Protein AF-A0A7X3UKN7-F1 (afdb_monomer_lite)

Radius of gyration: 20.55 Å; chains: 1; bounding box: 48×31×57 Å

Foldseek 3Di:
DPLQDAPEEAEAFDKDKDKDFAQDQAKFKKFWPDWWKAWQDKPPHGDDPVRDDTHRIDIAGHGIIIIIITHRNDDAALADWTKMATPPVVRRVVPRMHTYGYAYDDPPLVLLAQFWEKEKEDAFPPDPQSLVQLQVLLVPCVVLRYAYEYEYLDDPPRCVSVVPGPHHYYHCVSCRVCSVVPRRNVHGWIKIFIAHNGNDTPDMDTDNHHDRPSVVVSVVSVPDPPD

pLDDT: mean 90.13, std 8.14, range [54.19, 98.31]

Secondary structure (DSSP, 8-state):
--TT---EEEETT-EEEEEEE--SSS-EEEEESS--EEEEEETTEEPPGGG-S-BSEEEE-TT-EEEEEEE--S--EEEEEEEEEESSHHHHHTT-EEEEEEEPPPTTGGGGSSS-EEEEE-S-TT-HHHHHHHHHHHHHHHTTT-EEEEEES--TTTTHHHHTSSSEEEE-TT-HHHHHTT-GGG-S-EEEEEE-TT--EEEEEEESS----HHHHHHHHHTSTT-

Structure (mmCIF, N/CA/C/O backbone):
data_AF-A0A7X3UKN7-F1
#
_entry.id   AF-A0A7X3UKN7-F1
#
loop_
_atom_site.group_PDB
_atom_site.id
_atom_site.type_symbol
_atom_site.label_atom_id
_atom_site.label_alt_id
_atom_site.label_comp_id
_atom_site.label_asym_id
_atom_site.label_entity_id
_atom_site.label_seq_id
_atom_site.pdbx_PDB_ins_code
_atom_site.Cartn_x
_atom_site.Cartn_y
_atom_site.Cartn_z
_atom_site.occupancy
_atom_site.B_iso_or_equiv
_atom_site.auth_seq_id
_atom_site.auth_comp_id
_atom_site.auth_asym_id
_atom_site.auth_atom_id
_atom_site.pdbx_PDB_model_num
ATOM 1 N N . MET A 1 1 ? 8.680 16.575 -4.162 1.00 67.19 1 MET A N 1
ATOM 2 C CA . MET A 1 1 ? 8.276 15.188 -3.874 1.00 67.19 1 MET A CA 1
ATOM 3 C C . MET A 1 1 ? 7.385 15.179 -2.647 1.00 67.19 1 MET A C 1
ATOM 5 O O . MET A 1 1 ? 7.706 15.874 -1.688 1.00 67.19 1 MET A O 1
ATOM 9 N N . ASP A 1 2 ? 6.267 14.459 -2.696 1.00 75.31 2 ASP A N 1
ATOM 10 C CA . ASP A 1 2 ? 5.450 14.234 -1.507 1.00 75.31 2 ASP A CA 1
ATOM 11 C C . ASP A 1 2 ? 5.989 13.013 -0.758 1.00 75.31 2 ASP A C 1
ATOM 13 O O . ASP A 1 2 ? 5.716 11.874 -1.134 1.00 75.31 2 ASP A O 1
ATOM 17 N N . MET A 1 3 ? 6.779 13.258 0.289 1.00 74.75 3 MET A N 1
ATOM 18 C CA . MET A 1 3 ? 7.326 12.186 1.127 1.00 74.75 3 MET A CA 1
ATOM 19 C C . MET A 1 3 ? 6.222 11.404 1.847 1.00 74.75 3 MET A C 1
ATOM 21 O O . MET A 1 3 ? 6.474 10.293 2.298 1.00 74.75 3 MET A O 1
ATOM 25 N N . ALA A 1 4 ? 5.005 11.957 1.918 1.00 76.50 4 ALA A N 1
ATOM 26 C CA . ALA A 1 4 ? 3.830 11.345 2.518 1.00 76.50 4 ALA A CA 1
ATOM 27 C C . ALA A 1 4 ? 3.061 10.411 1.569 1.00 76.50 4 ALA A C 1
ATOM 29 O O . ALA A 1 4 ? 2.034 9.857 1.961 1.00 76.50 4 ALA A O 1
ATOM 30 N N . ARG A 1 5 ? 3.560 10.132 0.360 1.00 84.12 5 ARG A N 1
ATOM 31 C CA . ARG A 1 5 ? 2.893 9.241 -0.602 1.00 84.12 5 ARG A CA 1
ATOM 32 C C . ARG A 1 5 ? 3.535 7.850 -0.653 1.00 84.12 5 ARG A C 1
ATOM 34 O O . ARG A 1 5 ? 4.716 7.756 -0.960 1.00 84.12 5 ARG A O 1
ATOM 41 N N . ILE A 1 6 ? 2.754 6.788 -0.444 1.00 90.56 6 ILE A N 1
ATOM 42 C CA . ILE A 1 6 ? 3.118 5.411 -0.826 1.00 90.56 6 ILE A CA 1
ATOM 43 C C . ILE A 1 6 ? 2.357 5.053 -2.093 1.00 90.56 6 ILE A C 1
ATOM 45 O O . ILE A 1 6 ? 1.129 5.157 -2.125 1.00 90.56 6 ILE A O 1
ATOM 49 N N . ASP A 1 7 ? 3.095 4.667 -3.126 1.00 92.25 7 ASP A N 1
ATOM 50 C CA . ASP A 1 7 ? 2.547 4.242 -4.407 1.00 92.25 7 ASP A CA 1
ATOM 51 C C . ASP A 1 7 ? 2.154 2.758 -4.361 1.00 92.25 7 ASP A C 1
ATOM 53 O O . ASP A 1 7 ? 1.049 2.431 -4.779 1.00 92.25 7 ASP A O 1
ATOM 57 N N . GLU A 1 8 ? 2.982 1.895 -3.756 1.00 93.69 8 GLU A N 1
ATOM 58 C CA . GLU A 1 8 ? 2.733 0.444 -3.669 1.00 93.69 8 GLU A CA 1
ATOM 59 C C . GLU A 1 8 ? 3.016 -0.136 -2.267 1.00 93.69 8 GLU A C 1
ATOM 61 O O . GLU A 1 8 ? 3.836 0.382 -1.505 1.00 93.69 8 GLU A O 1
ATOM 66 N N . VAL A 1 9 ? 2.357 -1.243 -1.916 1.00 94.31 9 VAL A N 1
ATOM 67 C CA . VAL A 1 9 ? 2.655 -2.030 -0.706 1.00 94.31 9 VAL A CA 1
ATOM 68 C C . VAL A 1 9 ? 2.858 -3.479 -1.121 1.00 94.31 9 VAL A C 1
ATOM 70 O O . VAL A 1 9 ? 1.938 -4.111 -1.631 1.00 94.31 9 VAL A O 1
ATOM 73 N N . VAL A 1 10 ? 4.057 -3.991 -0.875 1.00 95.94 10 VAL A N 1
ATOM 74 C CA . VAL A 1 10 ? 4.511 -5.317 -1.295 1.00 95.94 10 VAL A CA 1
ATOM 75 C C . VAL A 1 10 ? 4.683 -6.205 -0.073 1.00 95.94 10 VAL A C 1
ATOM 77 O O . VAL A 1 10 ? 5.216 -5.756 0.945 1.00 95.94 10 VAL A O 1
ATOM 80 N N . ARG A 1 11 ? 4.274 -7.474 -0.142 1.00 95.56 11 ARG A N 1
ATOM 81 C CA . ARG A 1 11 ? 4.439 -8.391 0.993 1.00 95.56 11 ARG A CA 1
ATOM 82 C C . ARG A 1 11 ? 5.801 -9.069 0.946 1.00 95.56 11 ARG A C 1
ATOM 84 O O . ARG A 1 11 ? 6.293 -9.480 -0.103 1.00 95.56 11 ARG A O 1
ATOM 91 N N . LEU A 1 12 ? 6.410 -9.217 2.115 1.00 96.81 12 LEU A N 1
ATOM 92 C CA . LEU A 1 12 ? 7.631 -9.987 2.271 1.00 96.81 12 LEU A CA 1
ATOM 93 C C . LEU A 1 12 ? 7.373 -11.448 1.875 1.00 96.81 12 LEU A C 1
ATOM 95 O O . LEU A 1 12 ? 6.462 -12.092 2.390 1.00 96.81 12 LEU A O 1
ATOM 99 N N . GLY A 1 13 ? 8.217 -11.971 0.993 1.00 96.44 13 GLY A N 1
ATOM 100 C CA . GLY A 1 13 ? 8.114 -13.309 0.418 1.00 96.44 13 GLY A CA 1
ATOM 101 C C . GLY A 1 13 ? 7.449 -13.347 -0.958 1.00 96.44 13 GLY A C 1
ATOM 102 O O . GLY A 1 13 ? 7.575 -14.367 -1.640 1.00 96.44 13 GLY A O 1
ATOM 103 N N . ASP A 1 14 ? 6.808 -12.259 -1.398 1.00 96.44 14 ASP A N 1
ATOM 104 C CA . ASP A 1 14 ? 6.157 -12.221 -2.705 1.00 96.44 14 ASP A CA 1
ATOM 105 C C . ASP A 1 14 ? 7.176 -12.172 -3.853 1.00 96.44 14 ASP A C 1
ATOM 107 O O . ASP A 1 14 ? 8.274 -11.608 -3.761 1.00 96.44 14 ASP A O 1
ATOM 111 N N . ILE A 1 15 ? 6.775 -12.781 -4.970 1.00 98.00 15 ILE A N 1
ATOM 112 C CA . ILE A 1 15 ? 7.410 -12.608 -6.273 1.00 98.00 15 ILE A CA 1
ATOM 113 C C . ILE A 1 15 ? 6.455 -11.777 -7.113 1.00 98.00 15 ILE A C 1
ATOM 115 O O . ILE A 1 15 ? 5.353 -12.228 -7.429 1.00 98.00 15 ILE A O 1
ATOM 119 N N . GLU A 1 16 ? 6.896 -10.592 -7.513 1.00 97.38 16 GLU A N 1
ATOM 120 C CA . GLU A 1 16 ? 6.066 -9.659 -8.260 1.00 97.38 16 GLU A CA 1
ATOM 121 C C . GLU A 1 16 ? 6.566 -9.482 -9.689 1.00 97.38 16 GLU A C 1
ATOM 123 O O . GLU A 1 16 ? 7.764 -9.559 -9.983 1.00 97.38 16 GLU A O 1
ATOM 128 N N . ILE A 1 17 ? 5.610 -9.235 -10.584 1.00 98.19 17 ILE A N 1
ATOM 129 C CA . ILE A 1 17 ? 5.870 -8.796 -11.949 1.00 98.19 17 ILE A CA 1
ATOM 130 C C . ILE A 1 17 ? 5.381 -7.361 -12.061 1.00 98.19 17 ILE A C 1
ATOM 132 O O . ILE A 1 17 ? 4.184 -7.110 -11.949 1.00 98.19 17 ILE A O 1
ATOM 136 N N . TRP A 1 18 ? 6.301 -6.431 -12.297 1.00 98.12 18 TRP A N 1
ATOM 137 C CA . TRP A 1 18 ? 5.973 -5.023 -12.505 1.00 98.12 18 TRP A CA 1
ATO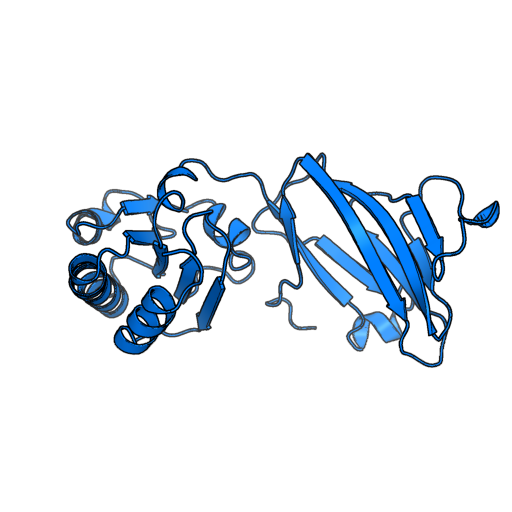M 138 C C . TRP A 1 18 ? 6.025 -4.689 -13.989 1.00 98.12 18 TRP A C 1
ATOM 140 O O . TRP A 1 18 ? 6.934 -5.112 -14.709 1.00 98.12 18 TRP A O 1
ATOM 150 N N . GLU A 1 19 ? 5.056 -3.899 -14.442 1.00 97.94 19 GLU A N 1
ATOM 151 C CA . GLU A 1 19 ? 5.007 -3.379 -15.803 1.00 97.94 19 GLU A CA 1
ATOM 152 C C . GLU A 1 19 ? 5.453 -1.914 -15.824 1.00 97.94 19 GLU A C 1
ATOM 154 O O . GLU A 1 19 ? 4.737 -1.012 -15.388 1.00 97.94 19 GLU A O 1
ATOM 159 N N . VAL A 1 20 ? 6.644 -1.657 -16.361 1.00 97.44 20 VAL A N 1
ATOM 160 C CA . VAL A 1 20 ? 7.205 -0.308 -16.461 1.00 97.44 20 VAL A CA 1
ATOM 161 C C . VAL A 1 20 ? 6.905 0.252 -17.847 1.00 97.44 20 VAL A C 1
ATOM 163 O O . VAL A 1 20 ? 7.516 -0.147 -18.838 1.00 97.44 20 VAL A O 1
ATOM 166 N N . HIS A 1 21 ? 5.948 1.176 -17.921 1.00 97.38 21 HIS A N 1
ATOM 167 C CA . HIS A 1 21 ? 5.495 1.776 -19.175 1.00 97.38 21 HIS A CA 1
ATOM 168 C C . HIS A 1 21 ? 6.020 3.205 -19.327 1.00 97.38 21 HIS A C 1
ATOM 170 O O . HIS A 1 21 ? 5.623 4.109 -18.588 1.00 97.38 21 HIS A O 1
ATOM 176 N N . ASN A 1 22 ? 6.845 3.447 -20.342 1.00 97.12 22 ASN A N 1
ATOM 177 C CA . ASN A 1 22 ? 7.220 4.801 -20.724 1.00 97.12 22 ASN A CA 1
ATOM 178 C C . ASN A 1 22 ? 6.210 5.389 -21.719 1.00 97.12 22 ASN A C 1
ATOM 180 O O . ASN A 1 22 ? 6.262 5.129 -22.917 1.00 97.12 22 ASN A O 1
ATOM 184 N N . ARG A 1 23 ? 5.312 6.242 -21.223 1.00 94.62 23 ARG A N 1
ATOM 185 C CA . ARG A 1 23 ? 4.340 6.981 -22.052 1.00 94.62 23 ARG A CA 1
ATOM 186 C C . ARG A 1 23 ? 4.868 8.332 -22.563 1.00 94.62 23 ARG A C 1
ATOM 188 O O . ARG A 1 23 ? 4.120 9.081 -23.187 1.00 94.62 23 ARG A O 1
ATOM 195 N N . GLY A 1 24 ? 6.118 8.671 -22.251 1.00 91.69 24 GLY A N 1
ATOM 196 C CA . GLY A 1 24 ? 6.776 9.917 -22.638 1.00 91.69 24 GLY A CA 1
ATOM 197 C C . GLY A 1 24 ? 7.482 9.834 -23.993 1.00 91.69 24 GLY A C 1
ATOM 198 O O . GLY A 1 24 ? 7.508 8.798 -24.652 1.00 91.69 24 GLY A O 1
ATOM 199 N N . GLY A 1 25 ? 8.072 10.958 -24.410 1.00 94.12 25 GLY A N 1
ATOM 200 C CA . GLY A 1 25 ? 8.781 11.089 -25.692 1.00 94.12 25 GLY A CA 1
ATOM 201 C C . GLY A 1 25 ? 10.293 10.842 -25.636 1.00 94.12 25 GLY A C 1
ATOM 202 O O . GLY A 1 25 ? 10.950 10.912 -26.671 1.00 94.12 25 GLY A O 1
ATOM 203 N N . GLN A 1 26 ? 10.857 10.573 -24.456 1.00 94.81 26 GLN A N 1
ATOM 204 C CA . GLN A 1 26 ? 12.298 10.390 -24.244 1.00 94.81 26 GLN A CA 1
ATOM 205 C C . GLN A 1 26 ? 12.593 9.072 -23.506 1.00 94.81 26 GLN A C 1
ATOM 207 O O . GLN A 1 26 ? 11.722 8.584 -22.787 1.00 94.81 26 GLN A O 1
ATOM 212 N N . PRO A 1 27 ? 13.776 8.454 -23.681 1.00 96.44 27 PRO A N 1
ATOM 213 C CA . PRO A 1 27 ? 14.152 7.257 -22.931 1.00 96.44 27 PRO A CA 1
ATOM 214 C C . PRO A 1 27 ? 14.326 7.546 -21.436 1.00 96.44 27 PRO A C 1
ATOM 216 O O . PRO A 1 27 ? 14.916 8.562 -21.068 1.00 96.44 27 PRO A O 1
ATOM 219 N N . HIS A 1 28 ? 13.890 6.618 -20.584 1.00 97.38 28 HIS A N 1
ATOM 220 C CA . HIS A 1 28 ? 14.001 6.744 -19.130 1.00 97.38 28 HIS A CA 1
ATOM 221 C C . HIS A 1 28 ? 14.676 5.509 -18.515 1.00 97.38 28 HIS A C 1
ATOM 223 O O . HIS A 1 28 ? 14.176 4.398 -18.694 1.00 97.38 28 HIS A O 1
ATOM 229 N N . PRO A 1 29 ? 15.812 5.654 -17.810 1.00 97.31 29 PRO A N 1
ATOM 230 C CA . PRO A 1 29 ? 16.385 4.575 -17.012 1.00 97.31 29 PRO A CA 1
ATOM 231 C C . PRO A 1 29 ? 15.594 4.417 -15.710 1.00 97.31 29 PRO A C 1
ATOM 233 O O . PRO A 1 29 ? 15.692 5.265 -14.833 1.00 97.31 29 PRO A O 1
ATOM 236 N N . PHE A 1 30 ? 14.811 3.352 -15.585 1.00 97.88 30 PHE A N 1
ATOM 237 C CA . PHE A 1 30 ? 14.075 3.007 -14.369 1.00 97.88 30 PHE A CA 1
ATOM 238 C C . PHE A 1 30 ? 14.985 2.235 -13.414 1.00 97.88 30 PHE A C 1
ATOM 240 O O . PHE A 1 30 ? 15.492 1.181 -13.800 1.00 97.88 30 PHE A O 1
ATOM 247 N N . HIS A 1 31 ? 15.185 2.756 -12.206 1.00 97.75 31 HIS A N 1
ATOM 248 C CA . HIS A 1 31 ? 15.942 2.140 -11.118 1.00 97.75 31 HIS A CA 1
ATOM 249 C C . HIS A 1 31 ? 15.012 1.748 -9.966 1.00 97.75 31 HIS A C 1
ATOM 251 O O . HIS A 1 31 ? 14.057 2.474 -9.682 1.00 97.75 31 HIS A O 1
ATOM 257 N N . LEU A 1 32 ? 15.297 0.626 -9.301 1.00 96.88 32 LEU A N 1
ATOM 258 C CA . LEU A 1 32 ? 14.499 0.089 -8.199 1.00 96.88 32 LEU A CA 1
ATOM 259 C C . LEU A 1 32 ? 15.391 -0.332 -7.022 1.00 96.88 32 LEU A C 1
ATOM 261 O O . LEU A 1 32 ? 16.350 -1.083 -7.195 1.00 96.88 32 LEU A O 1
ATOM 265 N N . HIS A 1 33 ? 15.023 0.096 -5.816 1.00 95.88 33 HIS A N 1
ATOM 266 C CA . HIS A 1 33 ? 15.559 -0.408 -4.550 1.00 95.88 33 HIS A CA 1
ATOM 267 C C . HIS A 1 33 ? 14.558 -1.365 -3.884 1.00 95.88 33 HIS A C 1
ATOM 269 O O . HIS A 1 33 ? 13.372 -1.199 -4.113 1.00 95.88 33 HIS A O 1
ATOM 275 N N . PRO A 1 34 ? 14.964 -2.307 -3.009 1.00 93.94 34 PRO A N 1
ATOM 276 C CA . PRO A 1 34 ? 16.336 -2.706 -2.698 1.00 93.94 34 PRO A CA 1
ATOM 277 C C . PRO A 1 34 ? 16.773 -3.970 -3.461 1.00 93.94 34 PRO A C 1
ATOM 279 O O . PRO A 1 34 ? 17.873 -4.481 -3.238 1.00 93.94 34 PRO A O 1
ATOM 282 N N . VAL A 1 35 ? 15.893 -4.530 -4.294 1.00 95.94 35 VAL A N 1
ATOM 283 C CA . VAL A 1 35 ? 16.082 -5.833 -4.937 1.00 95.94 35 VAL A CA 1
ATOM 284 C C . VAL A 1 35 ? 16.571 -5.689 -6.371 1.00 95.94 35 VAL A C 1
ATOM 286 O O . VAL A 1 35 ? 16.395 -4.661 -7.017 1.00 95.94 35 VAL A O 1
ATOM 289 N N . GLN A 1 36 ? 17.184 -6.755 -6.877 1.00 97.44 36 GLN A N 1
ATOM 290 C CA . GLN A 1 36 ? 17.454 -6.890 -8.301 1.00 97.44 36 GLN A CA 1
ATOM 291 C C . GLN A 1 36 ? 16.300 -7.638 -8.969 1.00 97.44 36 GLN A C 1
ATOM 293 O O . GLN A 1 36 ? 15.633 -8.467 -8.351 1.00 97.44 36 GLN A O 1
ATOM 298 N N . PHE A 1 37 ? 16.113 -7.382 -10.254 1.00 97.94 37 PHE A N 1
ATOM 299 C CA . PHE A 1 37 ? 15.086 -7.977 -11.088 1.00 97.94 37 PHE A CA 1
ATOM 300 C C . PHE A 1 37 ? 15.680 -8.591 -12.357 1.00 97.94 37 PHE A C 1
ATOM 302 O O . PHE A 1 37 ? 16.825 -8.328 -12.745 1.00 97.94 37 PHE A O 1
ATOM 309 N N . GLN A 1 38 ? 14.871 -9.403 -13.027 1.00 97.88 38 GLN A N 1
ATOM 310 C CA . GLN A 1 38 ? 15.131 -9.889 -14.378 1.00 97.88 38 GLN A CA 1
ATOM 311 C C . GLN A 1 38 ? 14.066 -9.344 -15.328 1.00 97.88 38 GLN A C 1
ATOM 313 O O . GLN A 1 38 ? 12.918 -9.146 -14.936 1.00 97.88 38 GLN A O 1
ATOM 318 N N . ILE A 1 39 ? 14.431 -9.105 -16.585 1.00 98.25 39 ILE A N 1
ATOM 319 C CA . ILE A 1 39 ? 13.479 -8.658 -17.606 1.00 98.25 39 ILE A CA 1
ATOM 320 C C . ILE A 1 39 ? 12.823 -9.898 -18.219 1.00 98.25 39 ILE A C 1
ATOM 322 O O . ILE A 1 39 ? 13.523 -10.778 -18.730 1.00 98.25 39 ILE A O 1
ATOM 326 N N . LEU A 1 40 ? 11.493 -9.966 -18.178 1.00 96.62 40 LEU A N 1
ATOM 327 C CA . LEU A 1 40 ? 10.715 -11.046 -18.788 1.00 96.62 40 LEU A CA 1
ATOM 328 C C . LEU A 1 40 ? 10.546 -10.831 -20.295 1.00 96.62 40 LEU A C 1
ATOM 330 O O . LEU A 1 40 ? 10.821 -11.729 -21.092 1.00 96.62 40 LEU A O 1
ATOM 334 N N . ASP A 1 41 ? 10.110 -9.632 -20.672 1.00 97.50 41 ASP A N 1
ATOM 335 C CA . ASP A 1 41 ? 9.878 -9.227 -22.055 1.00 97.50 41 ASP A CA 1
ATOM 336 C C . ASP A 1 41 ? 9.791 -7.702 -22.185 1.00 97.50 41 ASP A C 1
ATOM 338 O O . ASP A 1 41 ? 9.658 -6.960 -21.203 1.00 97.50 41 ASP A O 1
ATOM 342 N N . ARG A 1 42 ? 9.859 -7.249 -23.437 1.00 96.69 42 ARG A N 1
ATOM 343 C CA . ARG A 1 42 ? 9.633 -5.864 -23.851 1.00 96.69 42 ARG A CA 1
ATOM 344 C C . ARG A 1 42 ? 8.542 -5.854 -24.907 1.00 96.69 42 ARG A C 1
ATOM 346 O O . ARG A 1 42 ? 8.700 -6.487 -25.949 1.00 96.69 42 ARG A O 1
ATOM 353 N N . ASN A 1 43 ? 7.443 -5.150 -24.665 1.00 96.50 43 ASN A N 1
ATOM 354 C CA . ASN A 1 43 ? 6.300 -5.087 -25.582 1.00 96.50 43 ASN A CA 1
ATOM 355 C C . ASN A 1 43 ? 5.782 -6.485 -25.990 1.00 96.50 43 ASN A C 1
ATOM 357 O O . ASN A 1 43 ? 5.441 -6.719 -27.153 1.00 96.50 43 ASN A O 1
ATOM 361 N N . GLY A 1 44 ? 5.794 -7.448 -25.061 1.00 96.19 44 GLY A N 1
ATOM 362 C CA . GLY A 1 44 ? 5.422 -8.839 -25.328 1.00 96.19 44 GLY A CA 1
ATOM 363 C C . GLY A 1 44 ? 6.440 -9.634 -26.156 1.00 96.19 44 GLY A C 1
ATOM 364 O O . GLY A 1 44 ? 6.171 -10.787 -26.494 1.00 96.19 44 GLY A O 1
ATOM 365 N N . GLN A 1 45 ? 7.593 -9.051 -26.502 1.00 95.81 45 GLN A N 1
ATOM 366 C CA . GLN A 1 45 ? 8.687 -9.735 -27.190 1.00 95.81 45 GLN A CA 1
ATOM 367 C C . GLN A 1 45 ? 9.731 -10.243 -26.188 1.00 95.81 45 GLN A C 1
ATOM 369 O O . GLN A 1 45 ? 10.131 -9.481 -25.304 1.00 95.81 45 GLN A O 1
ATOM 374 N N . PRO A 1 46 ? 10.217 -11.491 -26.331 1.00 93.19 46 PRO A N 1
ATOM 375 C CA . PRO A 1 46 ? 11.201 -12.059 -25.416 1.00 93.19 46 PRO A CA 1
ATOM 376 C C . PRO A 1 46 ? 12.442 -11.179 -25.234 1.00 93.19 46 PRO A C 1
ATOM 378 O O . PRO A 1 46 ? 12.937 -10.575 -26.188 1.00 93.19 46 PRO A O 1
ATOM 381 N N . SER A 1 47 ? 12.968 -11.176 -24.011 1.00 89.94 47 SER A N 1
ATOM 382 C CA . SER A 1 47 ? 14.211 -10.497 -23.642 1.00 89.94 47 SER A CA 1
ATOM 383 C C . SER A 1 47 ? 15.379 -10.829 -24.575 1.00 89.94 47 SER A C 1
ATOM 385 O O . SER A 1 47 ? 15.610 -11.984 -24.943 1.00 89.94 47 SER A O 1
ATOM 387 N N . THR A 1 48 ? 16.148 -9.801 -24.937 1.00 89.94 48 THR A N 1
ATOM 388 C CA . THR A 1 48 ? 17.354 -9.943 -25.763 1.00 89.94 48 THR A CA 1
ATOM 389 C C . THR A 1 48 ? 18.557 -10.377 -24.924 1.00 89.94 48 THR A C 1
ATOM 391 O O . THR A 1 48 ? 18.517 -10.374 -23.697 1.00 89.94 48 THR A O 1
ATOM 394 N N . SER A 1 49 ? 19.686 -10.694 -25.564 1.00 90.00 49 SER A N 1
ATOM 395 C CA . SER A 1 49 ? 20.929 -11.011 -24.845 1.00 90.00 49 SER A CA 1
ATOM 396 C C . SER A 1 49 ? 21.407 -9.882 -23.919 1.00 90.00 49 SER A C 1
ATOM 398 O O . SER A 1 49 ? 21.993 -10.169 -22.879 1.00 90.00 49 SER A O 1
ATOM 400 N N . ALA A 1 50 ? 21.129 -8.616 -24.254 1.00 88.06 50 ALA A N 1
ATOM 401 C CA . ALA A 1 50 ? 21.452 -7.461 -23.411 1.00 88.06 50 ALA A CA 1
ATOM 402 C C . ALA A 1 50 ? 20.552 -7.360 -22.163 1.00 88.06 50 ALA A C 1
ATOM 404 O O . ALA A 1 50 ? 20.949 -6.789 -21.141 1.00 88.06 50 ALA A O 1
ATOM 405 N N . ASP A 1 51 ? 19.353 -7.938 -22.232 1.00 92.38 51 ASP A N 1
ATOM 406 C CA . ASP A 1 51 ? 18.376 -7.956 -21.144 1.00 92.38 51 ASP A CA 1
ATOM 407 C C . ASP A 1 51 ? 18.646 -9.070 -20.124 1.00 92.38 51 ASP A C 1
ATOM 409 O O . ASP A 1 51 ? 18.096 -9.039 -19.025 1.00 92.38 51 ASP A O 1
ATOM 413 N N . LEU A 1 52 ? 19.518 -10.027 -20.453 1.00 91.12 52 LEU A N 1
ATOM 414 C CA . LEU A 1 52 ? 19.851 -11.137 -19.567 1.00 91.12 52 LEU A CA 1
ATOM 415 C C . LEU A 1 52 ? 20.639 -10.681 -18.327 1.00 91.12 52 LEU A C 1
ATOM 417 O O . LEU A 1 52 ? 21.355 -9.673 -18.330 1.00 91.12 52 LEU A O 1
ATOM 421 N N . GLY A 1 53 ? 20.526 -11.490 -17.274 1.00 94.25 53 GLY A N 1
ATOM 422 C CA . GLY A 1 53 ? 21.162 -11.260 -15.979 1.00 94.25 53 GLY A CA 1
ATOM 423 C C . GLY A 1 53 ? 20.288 -10.480 -14.999 1.00 94.25 53 GLY A C 1
ATOM 424 O O . GLY A 1 53 ? 19.197 -10.024 -15.331 1.00 94.25 53 GLY A O 1
ATOM 425 N N . TRP A 1 54 ? 20.785 -10.367 -13.771 1.00 96.94 54 TRP A N 1
ATOM 426 C CA . TRP A 1 54 ? 20.171 -9.561 -12.721 1.00 96.94 54 TRP A CA 1
ATOM 427 C C . TRP A 1 54 ? 20.495 -8.086 -12.938 1.00 96.94 54 TRP A C 1
ATOM 429 O O . TRP A 1 54 ? 21.638 -7.738 -13.245 1.00 96.94 54 TRP A O 1
ATOM 439 N N . LYS A 1 55 ? 19.485 -7.230 -12.794 1.00 96.81 55 LYS A N 1
ATOM 440 C CA . LYS A 1 55 ? 19.591 -5.781 -12.971 1.00 96.81 55 LYS A CA 1
ATOM 441 C C . LYS A 1 55 ? 18.896 -5.069 -11.822 1.00 96.81 55 LYS A C 1
ATOM 443 O O . LYS A 1 55 ? 17.966 -5.599 -11.237 1.00 96.81 55 LYS A O 1
ATOM 448 N N . ASP A 1 56 ? 19.335 -3.861 -11.531 1.00 96.88 56 ASP A N 1
ATOM 449 C CA . ASP A 1 56 ? 18.618 -2.904 -10.681 1.00 96.88 56 ASP A CA 1
ATOM 450 C C . ASP A 1 56 ? 18.092 -1.713 -11.496 1.00 96.88 56 ASP A C 1
ATOM 452 O O . ASP A 1 56 ? 17.308 -0.909 -11.004 1.00 96.88 56 ASP A O 1
ATOM 456 N N . THR A 1 57 ? 18.524 -1.603 -12.757 1.00 97.12 57 THR A N 1
ATOM 457 C CA . THR A 1 57 ? 18.230 -0.487 -13.647 1.00 97.12 57 THR A CA 1
ATOM 458 C C . THR A 1 57 ? 17.943 -0.995 -15.052 1.00 97.12 57 THR A C 1
ATOM 460 O O . THR A 1 57 ? 18.679 -1.829 -15.591 1.00 97.12 57 THR A O 1
ATOM 463 N N . VAL A 1 58 ? 16.897 -0.465 -15.683 1.00 96.56 58 VAL A N 1
ATOM 464 C CA . VAL A 1 58 ? 16.534 -0.788 -17.064 1.00 96.56 58 VAL A CA 1
ATOM 465 C C . VAL A 1 58 ? 16.188 0.466 -17.852 1.00 96.56 58 VAL A C 1
ATOM 467 O O . VAL A 1 58 ? 15.403 1.301 -17.418 1.00 96.56 58 VAL A O 1
ATOM 470 N N . LEU A 1 59 ? 16.764 0.602 -19.048 1.00 96.56 59 LEU A N 1
ATOM 471 C CA . LEU A 1 59 ? 16.354 1.645 -19.981 1.00 96.56 59 LEU A CA 1
ATOM 472 C C . LEU A 1 59 ? 14.994 1.286 -20.592 1.00 96.56 59 LEU A C 1
ATOM 474 O O . LEU A 1 59 ? 14.837 0.201 -21.166 1.00 96.56 59 LEU A O 1
ATOM 478 N N . VAL A 1 60 ? 14.049 2.218 -20.506 1.00 97.31 60 VAL A N 1
ATOM 479 C CA . VAL A 1 60 ? 12.709 2.122 -21.090 1.00 97.31 60 VAL A CA 1
ATOM 480 C C . VAL A 1 60 ? 12.572 3.197 -22.179 1.00 97.31 60 VAL A C 1
ATOM 482 O O . VAL A 1 60 ? 12.420 4.381 -21.861 1.00 97.31 60 VAL A O 1
ATOM 485 N N . PRO A 1 61 ? 12.705 2.837 -23.468 1.00 96.81 61 PRO A N 1
ATOM 486 C CA . PRO A 1 61 ? 12.503 3.747 -24.597 1.00 96.81 61 PRO A CA 1
ATOM 487 C C . PRO A 1 61 ? 11.086 4.349 -24.670 1.00 96.81 61 PRO A C 1
ATOM 489 O O . PRO A 1 61 ? 10.172 3.830 -24.034 1.00 96.81 61 PRO A O 1
ATOM 492 N N . PRO A 1 62 ? 10.878 5.434 -25.440 1.00 97.69 62 PRO A N 1
ATOM 493 C CA . PRO A 1 62 ? 9.554 6.022 -25.652 1.00 97.69 62 PRO A CA 1
ATOM 494 C C . PRO A 1 62 ? 8.538 5.006 -26.185 1.00 97.69 62 PRO A C 1
ATOM 496 O O . PRO A 1 62 ? 8.790 4.364 -27.203 1.00 97.69 62 PRO A O 1
ATOM 499 N N . GLY A 1 63 ? 7.383 4.899 -25.528 1.00 96.94 63 GLY A N 1
ATOM 500 C CA . GLY A 1 63 ? 6.296 3.995 -25.913 1.00 96.94 63 GLY A CA 1
ATOM 501 C C . GLY A 1 63 ? 6.487 2.534 -25.501 1.00 96.94 63 GLY A C 1
ATOM 502 O O . GLY A 1 63 ? 5.573 1.741 -25.718 1.00 96.94 63 GLY A O 1
ATOM 503 N N . ASP A 1 64 ? 7.628 2.174 -24.906 1.00 96.81 64 ASP A N 1
ATOM 504 C CA . ASP A 1 64 ? 7.891 0.798 -24.492 1.00 96.81 64 ASP A CA 1
ATOM 505 C C . ASP A 1 64 ? 7.216 0.452 -23.157 1.00 96.81 64 ASP A C 1
ATOM 507 O O . ASP A 1 64 ? 7.153 1.254 -22.218 1.00 96.81 64 ASP A O 1
ATOM 511 N N . LEU A 1 65 ? 6.786 -0.805 -23.072 1.00 97.81 65 LEU A N 1
ATOM 512 C CA . LEU A 1 65 ? 6.382 -1.519 -21.870 1.00 97.81 65 LEU A CA 1
ATOM 513 C C . LEU A 1 65 ? 7.420 -2.603 -21.575 1.00 97.81 65 LEU A C 1
ATOM 515 O O . LEU A 1 65 ? 7.635 -3.499 -22.393 1.00 97.81 65 LEU A O 1
ATOM 519 N N . VAL A 1 66 ? 8.047 -2.550 -20.407 1.00 98.00 66 VAL A N 1
ATOM 520 C CA . VAL A 1 66 ? 9.004 -3.570 -19.963 1.00 98.00 66 VAL A CA 1
ATOM 521 C C . VAL A 1 66 ? 8.423 -4.294 -18.763 1.00 98.00 66 VAL A C 1
ATOM 523 O O . VAL A 1 66 ? 8.076 -3.650 -17.774 1.00 98.00 66 VAL A O 1
ATOM 526 N N . ARG A 1 67 ? 8.335 -5.624 -18.831 1.00 98.31 67 ARG A N 1
ATOM 527 C CA . ARG A 1 67 ? 7.916 -6.440 -17.688 1.00 98.31 67 ARG A CA 1
ATOM 528 C C . ARG A 1 67 ? 9.139 -6.971 -16.963 1.00 98.31 67 ARG A C 1
ATOM 530 O O . ARG A 1 67 ? 9.993 -7.622 -17.571 1.00 98.31 67 ARG A O 1
ATOM 537 N N . ILE A 1 68 ? 9.223 -6.689 -15.671 1.00 98.19 68 ILE A N 1
ATOM 538 C CA . ILE A 1 68 ? 10.322 -7.113 -14.803 1.00 98.19 68 ILE A CA 1
ATOM 539 C C . ILE A 1 68 ? 9.786 -8.023 -13.704 1.00 98.19 68 ILE A C 1
ATOM 541 O O . ILE A 1 68 ? 8.693 -7.788 -13.203 1.00 98.19 68 ILE A O 1
ATOM 545 N N . ILE A 1 69 ? 10.542 -9.059 -13.347 1.00 98.06 69 ILE A N 1
ATOM 546 C CA . ILE A 1 69 ? 10.214 -9.989 -12.263 1.00 98.06 69 ILE A CA 1
ATOM 547 C C . ILE A 1 69 ? 11.247 -9.884 -11.147 1.00 98.06 69 ILE A C 1
ATOM 549 O O . ILE A 1 69 ? 12.453 -9.836 -11.417 1.00 98.06 69 ILE A O 1
ATOM 553 N N . MET A 1 70 ? 10.781 -9.857 -9.903 1.00 97.62 70 MET A N 1
ATOM 554 C CA . MET A 1 70 ? 11.633 -9.735 -8.721 1.00 97.62 70 MET A CA 1
ATOM 555 C C . MET A 1 70 ? 11.024 -10.434 -7.511 1.00 97.62 70 MET A C 1
ATOM 557 O O . MET A 1 70 ? 9.816 -10.636 -7.452 1.00 97.62 70 MET A O 1
ATOM 561 N N . ALA A 1 71 ? 11.874 -10.807 -6.558 1.00 97.69 71 ALA A N 1
ATOM 562 C CA . ALA A 1 71 ? 11.467 -11.411 -5.296 1.00 97.69 71 ALA A CA 1
ATOM 563 C C . ALA A 1 71 ? 11.774 -10.453 -4.143 1.00 97.69 71 ALA A C 1
ATOM 565 O O . ALA A 1 71 ? 12.894 -9.946 -4.050 1.00 97.69 71 ALA A O 1
ATOM 566 N N . PHE A 1 72 ? 10.805 -10.253 -3.253 1.00 97.12 72 PHE A N 1
ATOM 567 C CA . PHE A 1 72 ? 10.942 -9.443 -2.045 1.00 97.12 72 PHE A CA 1
ATOM 568 C C . PHE A 1 72 ? 11.166 -10.346 -0.833 1.00 97.12 72 PHE A C 1
ATOM 570 O O . PHE A 1 72 ? 10.331 -10.446 0.054 1.00 97.12 72 PHE A O 1
ATOM 577 N N . ASP A 1 73 ? 12.295 -11.053 -0.803 1.00 95.75 73 ASP A N 1
ATOM 578 C CA . ASP A 1 73 ? 12.591 -12.089 0.199 1.00 95.75 73 ASP A CA 1
ATOM 579 C C . ASP A 1 73 ? 13.258 -11.564 1.486 1.00 95.75 73 ASP A C 1
ATOM 581 O O . ASP A 1 73 ? 13.558 -12.335 2.401 1.00 95.75 73 ASP A O 1
ATOM 585 N N . ARG A 1 74 ? 13.511 -10.254 1.570 1.00 93.31 74 ARG A N 1
ATOM 586 C CA . ARG A 1 74 ? 14.245 -9.607 2.666 1.00 93.31 74 ARG A CA 1
ATOM 587 C C . ARG A 1 74 ? 13.911 -8.121 2.790 1.00 93.31 74 ARG A C 1
ATOM 589 O O . ARG A 1 74 ? 13.360 -7.523 1.874 1.00 93.31 74 ARG A O 1
ATOM 596 N N . TYR A 1 75 ? 14.348 -7.537 3.906 1.00 93.25 75 TYR A N 1
ATOM 597 C CA . TYR A 1 75 ? 14.278 -6.102 4.199 1.00 93.25 75 TYR A CA 1
ATOM 598 C C . TYR A 1 75 ? 12.847 -5.540 4.259 1.00 93.25 75 TYR A C 1
ATOM 600 O O . TYR A 1 75 ? 12.560 -4.502 3.679 1.00 93.25 75 TYR A O 1
ATOM 608 N N . ALA A 1 76 ? 11.943 -6.218 4.970 1.00 95.31 76 ALA A N 1
ATOM 609 C CA . ALA A 1 76 ? 10.665 -5.607 5.315 1.00 95.31 76 ALA A CA 1
ATOM 610 C C . ALA A 1 76 ? 10.869 -4.478 6.332 1.00 95.31 76 ALA A C 1
ATOM 612 O O . ALA A 1 76 ? 11.525 -4.671 7.358 1.00 95.31 76 ALA A O 1
ATOM 613 N N . ASP A 1 77 ? 10.265 -3.330 6.056 1.00 94.31 77 ASP A N 1
ATOM 614 C CA . ASP A 1 77 ? 10.136 -2.218 6.985 1.00 94.31 77 ASP A CA 1
ATOM 615 C C . ASP A 1 77 ? 8.784 -1.536 6.718 1.00 94.31 77 ASP A C 1
ATOM 617 O O . ASP A 1 77 ? 8.582 -0.959 5.646 1.00 94.31 77 ASP A O 1
ATOM 621 N N . PRO A 1 78 ? 7.823 -1.614 7.656 1.00 92.25 78 PRO A N 1
ATOM 622 C CA . PRO A 1 78 ? 6.505 -1.028 7.457 1.00 92.25 78 PRO A CA 1
ATOM 623 C C . PRO A 1 78 ? 6.499 0.501 7.583 1.00 92.25 78 PRO A C 1
ATOM 625 O O . PRO A 1 78 ? 5.484 1.107 7.259 1.00 92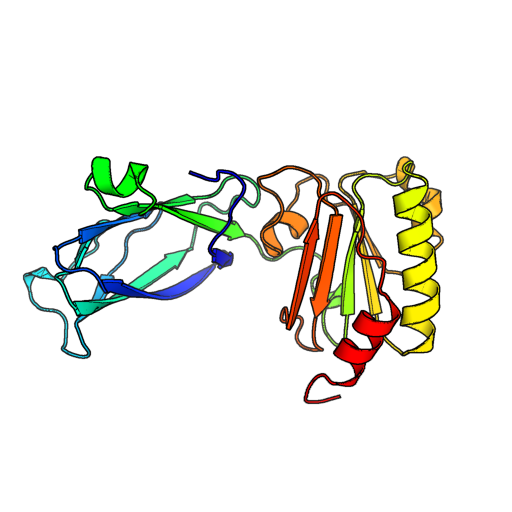.25 78 PRO A O 1
ATOM 628 N N . GLN A 1 79 ? 7.581 1.126 8.064 1.00 90.44 79 GLN A N 1
ATOM 629 C CA . GLN A 1 79 ? 7.678 2.574 8.289 1.00 90.44 79 GLN A CA 1
ATOM 630 C C . GLN A 1 79 ? 8.539 3.281 7.244 1.00 90.44 79 GLN A C 1
ATOM 632 O O . GLN A 1 79 ? 8.295 4.451 6.940 1.00 90.44 79 GLN A O 1
ATOM 637 N N . VAL A 1 80 ? 9.562 2.600 6.726 1.00 92.06 80 VAL A N 1
ATOM 638 C CA . VAL A 1 80 ? 10.561 3.200 5.838 1.00 92.06 80 VAL A CA 1
ATOM 639 C C . VAL A 1 80 ? 10.329 2.740 4.399 1.00 92.06 80 VAL A C 1
ATOM 641 O O . VAL A 1 80 ? 10.621 1.590 4.073 1.00 92.06 80 VAL A O 1
ATOM 644 N N . PRO A 1 81 ? 9.837 3.621 3.510 1.00 93.50 81 PRO A N 1
ATOM 645 C CA . PRO A 1 81 ? 9.646 3.254 2.118 1.00 93.50 81 PRO A CA 1
ATOM 646 C C . PRO A 1 81 ? 10.966 3.088 1.365 1.00 93.50 81 PRO A C 1
ATOM 648 O O . PRO A 1 81 ? 11.919 3.852 1.540 1.00 93.50 81 PRO A O 1
ATOM 651 N N . TYR A 1 82 ? 10.972 2.124 0.450 1.00 95.19 82 TYR A N 1
ATOM 652 C CA . TYR A 1 82 ? 11.920 2.054 -0.652 1.00 95.19 82 TYR A CA 1
ATOM 653 C C . TYR A 1 82 ? 11.446 2.917 -1.812 1.00 95.19 82 TYR A C 1
ATOM 655 O O . TYR A 1 82 ? 10.285 3.317 -1.889 1.00 95.19 82 TYR A O 1
ATOM 663 N N . MET A 1 83 ? 12.364 3.195 -2.731 1.00 94.69 83 MET A N 1
ATOM 664 C CA . MET A 1 83 ? 12.106 4.057 -3.873 1.00 94.69 83 MET A CA 1
ATOM 665 C C . MET A 1 83 ? 12.334 3.307 -5.177 1.00 94.69 83 MET A C 1
ATOM 667 O O . MET A 1 83 ? 13.221 2.457 -5.293 1.00 94.69 83 MET A O 1
ATOM 671 N N . TYR A 1 84 ? 11.570 3.703 -6.182 1.00 96.25 84 TYR A N 1
ATOM 672 C CA . TYR A 1 84 ? 11.916 3.504 -7.577 1.00 96.25 84 TYR A CA 1
ATOM 673 C C . TYR A 1 84 ? 11.875 4.854 -8.276 1.00 96.25 84 TYR A C 1
ATOM 675 O O . TYR A 1 84 ? 11.042 5.708 -7.966 1.00 96.25 84 TYR A O 1
ATOM 683 N N . HIS A 1 85 ? 12.792 5.085 -9.202 1.00 96.25 85 HIS A N 1
ATOM 684 C CA . HIS A 1 85 ? 12.912 6.393 -9.831 1.00 96.25 85 HIS A CA 1
ATOM 685 C C . HIS A 1 85 ? 13.627 6.340 -11.173 1.00 96.25 85 HIS A C 1
ATOM 687 O O . HIS A 1 85 ? 14.234 5.341 -11.564 1.00 96.25 85 HIS A O 1
ATOM 693 N N . CYS A 1 86 ? 13.533 7.442 -11.910 1.00 95.56 86 CYS A N 1
ATOM 694 C CA . CYS A 1 86 ? 14.333 7.654 -13.101 1.00 95.56 86 CYS A CA 1
ATOM 695 C C . CYS A 1 86 ? 15.774 8.001 -12.702 1.00 95.56 86 CYS A C 1
ATOM 697 O O . CYS A 1 86 ? 16.002 8.996 -12.031 1.00 95.56 86 CYS A O 1
ATOM 699 N N . HIS A 1 87 ? 16.774 7.291 -13.220 1.00 93.62 87 HIS A N 1
ATOM 700 C CA . HIS A 1 87 ? 18.198 7.572 -12.975 1.00 93.62 87 HIS A CA 1
ATOM 701 C C . HIS A 1 87 ? 18.732 8.798 -13.767 1.00 93.62 87 HIS A C 1
ATOM 703 O O . HIS A 1 87 ? 19.926 8.929 -14.051 1.00 93.62 87 HIS A O 1
ATOM 709 N N . ILE A 1 88 ? 17.822 9.696 -14.155 1.00 94.25 88 ILE A N 1
ATOM 710 C CA . ILE A 1 88 ? 18.104 11.042 -14.659 1.00 94.25 88 ILE A CA 1
ATOM 711 C C . ILE A 1 88 ? 17.633 11.976 -13.548 1.00 94.25 88 ILE A C 1
ATOM 713 O O . ILE A 1 88 ? 16.429 12.163 -13.394 1.00 94.25 88 ILE A O 1
ATOM 717 N N . LEU A 1 89 ? 18.577 12.537 -12.790 1.00 89.81 89 LEU A N 1
ATOM 718 C CA . LEU A 1 89 ? 18.303 13.282 -11.552 1.00 89.81 89 LEU A CA 1
ATOM 719 C C . LEU A 1 89 ? 17.268 14.400 -11.738 1.00 89.81 89 LEU A C 1
ATOM 721 O O . LEU A 1 89 ? 16.355 14.550 -10.940 1.00 89.81 89 LEU A O 1
ATOM 725 N N . GLU A 1 90 ? 17.344 15.138 -12.847 1.00 91.19 90 GLU A N 1
ATOM 726 C CA . GLU A 1 90 ? 16.372 16.195 -13.144 1.00 91.19 90 GLU A CA 1
ATOM 727 C C . GLU A 1 90 ? 14.946 15.648 -13.327 1.00 91.19 90 GLU A C 1
ATOM 729 O O . GLU A 1 90 ? 13.976 16.309 -12.971 1.00 91.19 90 GLU A O 1
ATOM 734 N N . HIS A 1 91 ? 14.781 14.439 -13.866 1.00 92.12 91 HIS A N 1
ATOM 735 C CA . HIS A 1 91 ? 13.462 13.820 -14.009 1.00 92.12 91 HIS A CA 1
ATOM 736 C C . HIS A 1 91 ? 12.940 13.270 -12.679 1.00 92.12 91 HIS A C 1
ATOM 738 O O . HIS A 1 91 ? 11.744 13.375 -12.405 1.00 92.12 91 HIS A O 1
ATOM 744 N N . GLU A 1 92 ? 13.826 12.698 -11.863 1.00 87.31 92 GLU A N 1
ATOM 745 C CA . GLU A 1 92 ? 13.537 12.265 -10.494 1.00 87.31 92 GLU A CA 1
ATOM 746 C C . GLU A 1 92 ? 12.990 13.428 -9.653 1.00 87.31 92 GLU A C 1
ATOM 748 O O . GLU A 1 92 ? 11.863 13.343 -9.155 1.00 87.31 92 GLU A O 1
ATOM 753 N N . ASP A 1 93 ? 13.715 14.551 -9.613 1.00 86.88 93 ASP A N 1
ATOM 754 C CA . ASP A 1 93 ? 13.318 15.767 -8.887 1.00 86.88 93 ASP A CA 1
ATOM 755 C C . ASP A 1 93 ? 11.983 16.343 -9.392 1.00 86.88 93 ASP A C 1
ATOM 757 O O . ASP A 1 93 ? 11.180 16.872 -8.615 1.00 86.88 93 ASP A O 1
ATOM 761 N N . ASN A 1 94 ? 11.710 16.191 -10.692 1.00 87.00 94 ASN A N 1
ATOM 762 C CA . ASN A 1 94 ? 10.472 16.630 -11.338 1.00 87.00 94 ASN A CA 1
ATOM 763 C C . ASN A 1 94 ? 9.315 15.614 -11.241 1.00 87.00 94 ASN A C 1
ATOM 765 O O . ASN A 1 94 ? 8.286 15.790 -11.898 1.00 87.00 94 ASN A O 1
ATOM 769 N N . GLY A 1 95 ? 9.437 14.581 -10.400 1.00 86.06 95 GLY A N 1
ATOM 770 C CA . GLY A 1 95 ? 8.322 13.706 -10.027 1.00 86.06 95 GLY A CA 1
ATOM 771 C C . GLY A 1 95 ? 8.330 12.313 -10.655 1.00 86.06 95 GLY A C 1
ATOM 772 O O . GLY A 1 95 ? 7.351 11.587 -10.489 1.00 86.06 95 GLY A O 1
ATOM 773 N N . MET A 1 96 ? 9.414 11.899 -11.322 1.00 91.12 96 MET A N 1
ATOM 774 C CA . MET A 1 96 ? 9.619 10.505 -11.750 1.00 91.12 96 MET A CA 1
ATOM 775 C C . MET A 1 96 ? 10.253 9.650 -10.646 1.00 91.12 96 MET A C 1
ATOM 777 O O . MET A 1 96 ? 11.193 8.896 -10.895 1.00 91.12 96 MET A O 1
ATOM 781 N N . MET A 1 97 ? 9.724 9.784 -9.433 1.00 92.69 97 MET A N 1
ATOM 782 C CA . MET A 1 97 ? 10.024 8.940 -8.284 1.00 92.69 97 MET A CA 1
ATOM 783 C C . MET A 1 97 ? 8.710 8.432 -7.697 1.00 92.69 97 MET A C 1
ATOM 785 O O . MET A 1 97 ? 7.736 9.186 -7.585 1.00 92.69 97 MET A O 1
ATOM 789 N N . GLY A 1 98 ? 8.698 7.160 -7.321 1.00 93.44 98 GLY A N 1
ATOM 790 C CA . GLY A 1 98 ? 7.661 6.564 -6.500 1.00 93.44 98 GLY A CA 1
ATOM 791 C C . GLY A 1 98 ? 8.246 5.824 -5.309 1.00 93.44 98 GLY A C 1
ATOM 792 O O . GLY A 1 98 ? 9.450 5.565 -5.241 1.00 93.44 98 GLY A O 1
ATOM 793 N N . GLN A 1 99 ? 7.375 5.544 -4.349 1.00 93.88 99 GLN A N 1
ATOM 794 C CA . GLN A 1 99 ? 7.722 4.941 -3.072 1.00 93.88 99 GLN A CA 1
ATOM 795 C C . GLN A 1 99 ? 6.880 3.699 -2.825 1.00 93.88 99 GLN A C 1
ATOM 797 O O . GLN A 1 99 ? 5.698 3.671 -3.160 1.00 93.88 99 GLN A O 1
ATOM 802 N N . PHE A 1 100 ? 7.458 2.699 -2.179 1.00 95.31 100 PHE A N 1
ATOM 803 C CA . PHE A 1 100 ? 6.713 1.518 -1.775 1.00 95.31 100 PHE A CA 1
ATOM 804 C C . PHE A 1 100 ? 7.216 0.961 -0.449 1.00 95.31 100 PHE A C 1
ATOM 806 O O . PHE A 1 100 ? 8.376 1.151 -0.083 1.00 95.31 100 PHE A O 1
ATOM 813 N N . LEU A 1 101 ? 6.337 0.274 0.274 1.00 95.50 101 LEU A N 1
ATOM 814 C CA . LEU A 1 101 ? 6.691 -0.440 1.500 1.00 95.50 101 LEU A CA 1
ATOM 815 C C . LEU A 1 101 ? 6.846 -1.929 1.209 1.00 95.50 101 LEU A C 1
ATOM 817 O O . LEU A 1 101 ? 6.089 -2.484 0.414 1.00 95.50 101 LEU A O 1
ATOM 821 N N . VAL A 1 102 ? 7.785 -2.573 1.899 1.00 96.56 102 VAL A N 1
ATOM 822 C CA . VAL A 1 102 ? 7.832 -4.034 2.005 1.00 96.56 102 VAL A CA 1
ATOM 823 C C . VAL A 1 102 ? 7.374 -4.397 3.408 1.00 96.56 102 VAL A C 1
ATOM 825 O O . VAL A 1 102 ? 8.002 -3.994 4.386 1.00 96.56 102 VAL A O 1
ATOM 828 N N . VAL A 1 103 ? 6.273 -5.132 3.516 1.00 95.81 103 VAL A N 1
ATOM 829 C CA . VAL A 1 103 ? 5.597 -5.405 4.790 1.00 95.81 103 VAL A CA 1
ATOM 830 C C . VAL A 1 103 ? 5.559 -6.893 5.093 1.00 95.81 103 VAL A C 1
ATOM 832 O O . VAL A 1 103 ? 5.344 -7.722 4.214 1.00 95.81 103 VAL A O 1
ATOM 835 N N . GLU A 1 104 ? 5.749 -7.247 6.358 1.00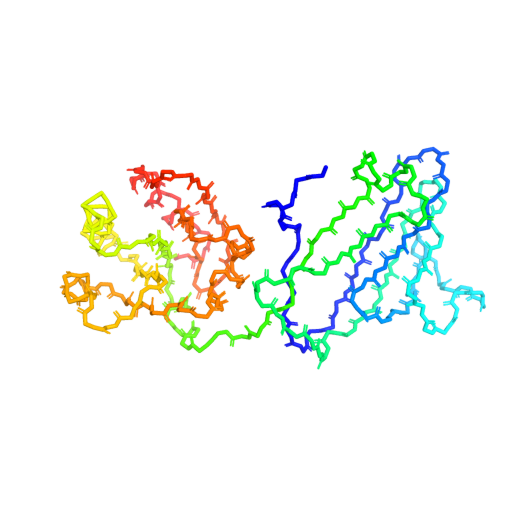 94.56 104 GLU A N 1
ATOM 836 C CA . GLU A 1 104 ? 5.427 -8.592 6.832 1.00 94.56 104 GLU A CA 1
ATOM 837 C C . GLU A 1 104 ? 3.910 -8.757 6.941 1.00 94.56 104 GLU A C 1
ATOM 839 O O . GLU A 1 104 ? 3.196 -7.789 7.216 1.00 94.56 104 GLU A O 1
ATOM 844 N N . GLU A 1 105 ? 3.422 -9.988 6.787 1.00 90.81 105 GLU A N 1
ATOM 845 C CA . GLU A 1 105 ? 2.040 -10.299 7.142 1.00 90.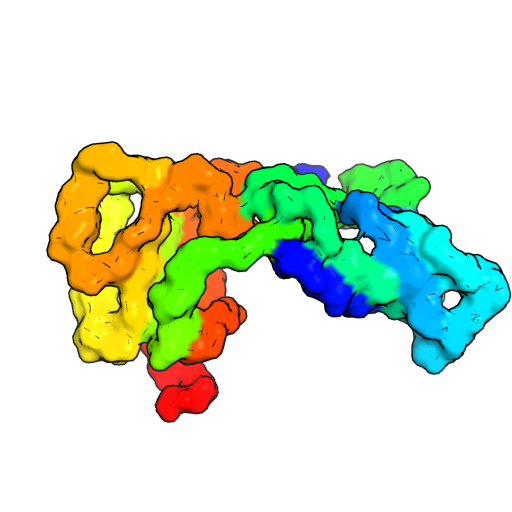81 105 GLU A CA 1
ATOM 846 C C . GLU A 1 105 ? 1.826 -10.030 8.641 1.00 90.81 105 GLU A C 1
ATOM 848 O O . GLU A 1 105 ? 2.553 -10.587 9.474 1.00 90.81 105 GLU A O 1
ATOM 853 N N . PRO A 1 106 ? 0.876 -9.152 9.012 1.00 88.25 106 PRO A N 1
ATOM 854 C CA . PRO A 1 106 ? 0.644 -8.841 10.407 1.00 88.25 106 PRO A CA 1
ATOM 855 C C . PRO A 1 106 ? 0.037 -10.043 11.132 1.00 88.25 106 PRO A C 1
ATOM 857 O O . PRO A 1 106 ? -0.754 -10.816 10.585 1.00 88.25 106 PRO A O 1
ATOM 860 N N . GLU A 1 107 ? 0.367 -10.169 12.416 1.00 87.75 107 GLU A N 1
ATOM 861 C CA . GLU A 1 107 ? -0.322 -11.107 13.297 1.00 87.75 107 GLU A CA 1
ATOM 862 C C . GLU A 1 107 ? -1.824 -10.785 13.328 1.00 87.75 107 GLU A C 1
ATOM 864 O O . GLU A 1 107 ? -2.225 -9.632 13.205 1.00 87.75 107 GLU A O 1
ATOM 869 N N . GLN A 1 108 ? -2.666 -11.800 13.538 1.00 89.19 108 GLN A N 1
ATOM 870 C CA . GLN A 1 108 ? -4.125 -11.648 13.633 1.00 89.19 108 GLN A CA 1
ATOM 871 C C . GLN A 1 108 ? -4.829 -11.246 12.318 1.00 89.19 108 GLN A C 1
ATOM 873 O O . GLN A 1 108 ? -5.935 -10.706 12.360 1.00 89.19 108 GLN A O 1
ATOM 878 N N . LEU A 1 109 ? -4.274 -11.591 11.147 1.00 88.44 109 LEU A N 1
ATOM 879 C CA . LEU A 1 109 ? -4.931 -11.397 9.839 1.00 88.44 109 LEU A CA 1
ATOM 880 C C . LEU A 1 109 ? -6.357 -11.991 9.771 1.00 88.44 109 LEU A C 1
ATOM 882 O O . LEU A 1 109 ? -7.233 -11.489 9.067 1.00 88.44 109 LEU A O 1
ATOM 886 N N . SER A 1 110 ? -6.639 -13.024 10.568 1.00 91.81 110 SER A N 1
ATOM 887 C CA . SER A 1 110 ? -7.982 -13.599 10.711 1.00 91.81 110 SER A CA 1
ATOM 888 C C . SER A 1 110 ? -9.045 -12.604 11.196 1.00 91.81 110 SER A C 1
ATOM 890 O O . SER A 1 110 ? -10.228 -12.851 10.995 1.00 91.81 110 SER A O 1
ATOM 892 N N . LEU A 1 111 ? -8.657 -11.492 11.836 1.00 91.56 111 LEU A N 1
ATOM 893 C CA . LEU A 1 111 ? -9.586 -10.448 12.287 1.00 91.56 111 LEU A CA 1
ATOM 894 C C . LEU A 1 111 ? -10.186 -9.642 11.131 1.00 91.56 111 LEU A C 1
ATOM 896 O O . LEU A 1 111 ? -11.226 -9.014 11.317 1.00 91.56 111 LEU A O 1
ATOM 900 N N . ILE A 1 112 ? -9.543 -9.649 9.961 1.00 93.31 112 ILE A N 1
ATOM 901 C CA . ILE A 1 112 ? -9.966 -8.875 8.788 1.00 93.31 112 ILE A CA 1
ATOM 902 C C . ILE A 1 112 ? -10.455 -9.743 7.622 1.00 93.31 112 ILE A C 1
ATOM 904 O O . ILE A 1 112 ? -10.704 -9.230 6.536 1.00 93.31 112 ILE A O 1
ATOM 908 N N . THR A 1 113 ? -10.596 -11.052 7.833 1.00 92.31 113 THR A N 1
ATOM 909 C CA . THR A 1 113 ? -11.025 -12.021 6.813 1.00 92.31 113 THR A CA 1
ATOM 910 C C . THR A 1 113 ? -12.261 -12.798 7.275 1.00 92.31 113 THR A C 1
ATOM 912 O O . THR A 1 113 ? -12.629 -12.798 8.449 1.00 92.31 113 THR A O 1
ATOM 915 N N . GLY A 1 114 ? -12.972 -13.432 6.342 1.00 91.94 114 GLY A N 1
ATOM 916 C CA . GLY A 1 114 ? -14.179 -14.227 6.603 1.00 91.94 114 GLY A CA 1
ATOM 917 C C . GLY A 1 114 ? -15.474 -13.420 6.762 1.00 91.94 114 GLY A C 1
ATOM 918 O O . GLY A 1 114 ? -16.561 -13.985 6.641 1.00 91.94 114 GLY A O 1
ATOM 919 N N . LYS A 1 115 ? -15.384 -12.103 6.974 1.00 93.00 115 LYS A N 1
ATOM 920 C CA . LYS A 1 115 ? -16.515 -11.166 6.977 1.00 93.00 115 LYS A CA 1
ATOM 921 C C . LYS A 1 115 ? -16.116 -9.848 6.325 1.00 93.00 115 LYS A C 1
ATOM 923 O O . LYS A 1 115 ? -14.975 -9.418 6.464 1.00 93.00 115 LYS A O 1
ATOM 928 N N . THR A 1 116 ? -17.082 -9.174 5.699 1.00 95.81 116 THR A N 1
ATOM 929 C CA . THR A 1 116 ? -16.935 -7.763 5.317 1.00 95.81 116 THR A CA 1
ATOM 930 C C . THR A 1 116 ? -16.531 -6.966 6.551 1.00 95.81 116 THR A C 1
ATOM 932 O O . THR A 1 116 ? -17.247 -6.978 7.558 1.00 95.81 116 THR A O 1
ATOM 935 N N . THR A 1 117 ? -15.381 -6.307 6.474 1.00 96.12 117 THR A N 1
ATOM 936 C CA . THR A 1 117 ? -14.740 -5.681 7.630 1.00 96.12 117 THR A CA 1
ATOM 937 C C . THR A 1 117 ? -14.452 -4.219 7.342 1.00 96.12 117 THR A C 1
ATOM 939 O O . THR A 1 117 ? -13.971 -3.862 6.272 1.00 96.12 117 THR A O 1
ATOM 942 N N . VAL A 1 118 ? -14.736 -3.362 8.312 1.00 96.19 118 VAL A N 1
ATOM 943 C CA . VAL A 1 118 ? -14.238 -1.993 8.352 1.00 96.19 118 VAL A CA 1
ATOM 944 C C . VAL A 1 118 ? -13.083 -1.948 9.338 1.00 96.19 118 VAL A C 1
ATOM 946 O O . VAL A 1 118 ? -13.230 -2.338 10.494 1.00 96.19 118 VAL A O 1
ATOM 949 N N . VAL A 1 119 ? -11.945 -1.442 8.883 1.00 95.25 119 VAL A N 1
ATOM 950 C CA . VAL A 1 119 ? -10.808 -1.095 9.731 1.00 95.25 119 VAL A CA 1
ATOM 951 C C . VAL A 1 119 ? -10.824 0.411 9.944 1.00 95.25 119 VAL A C 1
ATOM 953 O O . VAL A 1 119 ? -10.905 1.168 8.975 1.00 95.25 119 VAL A O 1
ATOM 956 N N . THR A 1 120 ? -10.738 0.862 11.192 1.00 93.38 120 THR A N 1
ATOM 957 C CA . THR A 1 120 ? -10.561 2.280 11.514 1.00 93.38 120 THR A CA 1
ATOM 958 C C . THR A 1 120 ? -9.293 2.499 12.324 1.00 93.38 120 THR A C 1
ATOM 960 O O . THR A 1 120 ? -9.057 1.831 13.327 1.00 93.38 120 THR A O 1
ATOM 963 N N . PHE A 1 121 ? -8.501 3.481 11.911 1.00 90.81 121 PHE A N 1
ATOM 964 C CA . PHE A 1 121 ? -7.325 3.942 12.633 1.00 90.81 121 PHE A CA 1
ATOM 965 C C . PHE A 1 121 ? -7.704 5.119 13.519 1.00 90.81 121 PHE A C 1
ATOM 967 O O . PHE A 1 121 ? -8.298 6.096 13.051 1.00 90.81 121 PHE A O 1
ATOM 974 N N . ILE A 1 122 ? -7.356 5.024 14.795 1.00 87.44 122 ILE A N 1
ATOM 975 C CA . ILE A 1 122 ? -7.473 6.121 15.751 1.00 87.44 122 ILE A CA 1
ATOM 976 C C . ILE A 1 122 ? -6.077 6.537 16.200 1.00 87.44 122 ILE A C 1
ATOM 978 O O . ILE A 1 122 ? -5.225 5.697 16.478 1.00 87.44 122 ILE A O 1
ATOM 982 N N . THR A 1 123 ? -5.834 7.842 16.266 1.00 81.56 123 THR A N 1
ATOM 983 C CA . THR A 1 123 ? -4.508 8.393 16.591 1.00 81.56 123 THR A CA 1
ATOM 984 C C . THR A 1 123 ? -4.199 8.359 18.087 1.00 81.56 123 THR A C 1
ATOM 986 O O . THR A 1 123 ? -3.033 8.412 18.463 1.00 81.56 123 THR A O 1
ATOM 989 N N . GLY A 1 124 ? -5.231 8.225 18.923 1.00 76.31 124 GLY A N 1
ATOM 990 C CA . GLY A 1 124 ? -5.112 7.994 20.358 1.00 76.31 124 GLY A CA 1
ATOM 991 C C . GLY A 1 124 ? -6.477 7.821 21.023 1.00 76.31 124 GLY A C 1
ATOM 992 O O . GLY A 1 124 ? -7.472 8.440 20.637 1.00 76.31 124 GLY A O 1
ATOM 993 N N . VAL A 1 125 ? -6.534 6.981 22.042 1.00 69.69 125 VAL A N 1
ATOM 994 C CA . VAL A 1 125 ? -7.741 6.603 22.788 1.00 69.69 125 VAL A CA 1
ATOM 995 C C . VAL A 1 125 ? -8.226 7.699 23.737 1.00 69.69 125 VAL A C 1
ATOM 997 O O . VAL A 1 125 ? -9.405 7.742 24.096 1.00 69.69 125 VAL A O 1
ATOM 1000 N N . GLN A 1 126 ? -7.340 8.629 24.109 1.00 70.56 126 GLN A N 1
ATOM 1001 C CA . GLN A 1 126 ? -7.681 9.805 24.914 1.00 70.56 126 GLN A CA 1
ATOM 1002 C C . GLN A 1 126 ? -8.319 10.927 24.077 1.00 70.56 126 GLN A C 1
ATOM 1004 O O . GLN A 1 126 ? -8.879 11.879 24.627 1.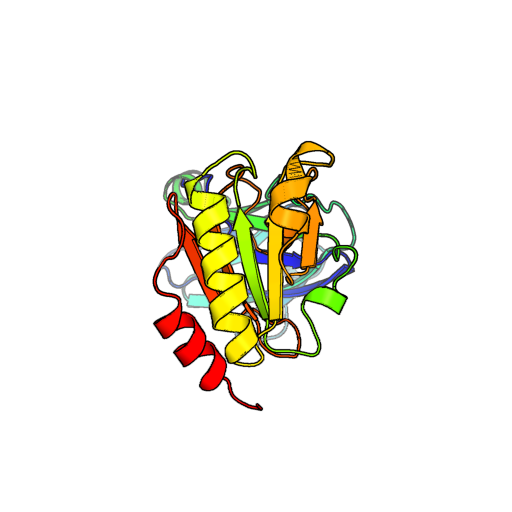00 70.56 126 GLN A O 1
ATOM 1009 N N . CYS A 1 127 ? -8.291 10.820 22.745 1.00 74.81 127 CYS A N 1
ATOM 1010 C CA . CYS A 1 127 ? -8.955 11.771 21.865 1.00 74.81 127 CYS A CA 1
ATOM 1011 C C . CYS A 1 127 ? -10.475 11.542 21.886 1.00 74.81 127 CYS A C 1
ATOM 1013 O O . CYS A 1 127 ? -10.983 10.527 21.405 1.00 74.81 127 CYS A O 1
ATOM 1015 N N . GLY A 1 128 ? -11.227 12.516 22.413 1.00 75.81 128 GLY A N 1
ATOM 1016 C CA . GLY A 1 128 ? -12.689 12.427 22.513 1.00 75.81 128 GLY A CA 1
ATOM 1017 C C . GLY A 1 128 ? -13.382 12.182 21.168 1.00 75.81 128 GLY A C 1
ATOM 1018 O O . GLY A 1 128 ? -14.317 11.388 21.101 1.00 75.81 128 GLY A O 1
ATOM 1019 N N . HIS A 1 129 ? -12.886 12.795 20.088 1.00 78.56 129 HIS A N 1
ATOM 1020 C CA . HIS A 1 129 ? -13.432 12.591 18.743 1.00 78.56 129 HIS A CA 1
ATOM 1021 C C . HIS A 1 129 ? -13.113 11.199 18.174 1.00 78.56 129 HIS A C 1
ATOM 1023 O O . HIS A 1 129 ? -13.973 10.614 17.523 1.00 78.56 129 HIS A O 1
ATOM 1029 N N . CYS A 1 130 ? -11.934 10.629 18.463 1.00 79.81 130 CYS A N 1
ATOM 1030 C CA . CYS A 1 130 ? -11.595 9.254 18.070 1.00 79.81 130 CYS A CA 1
ATOM 1031 C C . CYS A 1 130 ? -12.523 8.232 18.731 1.00 79.81 130 CYS A C 1
ATOM 1033 O O . CYS A 1 130 ? -12.996 7.307 18.071 1.00 79.81 130 CYS A O 1
ATOM 1035 N N . TYR A 1 131 ? -12.814 8.416 20.021 1.00 83.38 131 TYR A N 1
ATOM 1036 C CA . TYR A 1 131 ? -13.716 7.519 20.733 1.00 83.38 131 TYR A CA 1
ATOM 1037 C C . TYR A 1 131 ? -15.152 7.604 20.208 1.00 83.38 131 TYR A C 1
ATOM 1039 O O . TYR A 1 131 ? -15.758 6.570 19.947 1.00 83.38 131 TYR A O 1
ATOM 1047 N N . GLU A 1 132 ? -15.711 8.808 20.039 1.00 84.06 132 GLU A N 1
ATOM 1048 C CA . GLU A 1 132 ? -17.086 8.932 19.530 1.00 84.06 132 GLU A CA 1
ATOM 1049 C C . GLU A 1 132 ? -17.223 8.384 18.109 1.00 84.06 132 GLU A C 1
ATOM 1051 O O . GLU A 1 132 ? -18.235 7.764 17.783 1.00 84.06 132 GLU A O 1
ATOM 1056 N N . HIS A 1 133 ? -16.184 8.543 17.288 1.00 85.31 133 HIS A N 1
ATOM 1057 C CA . HIS A 1 133 ? -16.105 7.921 15.974 1.00 85.31 133 HIS A CA 1
ATOM 1058 C C . HIS A 1 133 ? -16.146 6.386 16.065 1.00 85.31 133 HIS A C 1
ATOM 1060 O O . HIS A 1 133 ? -17.018 5.760 15.461 1.00 85.31 133 HIS A O 1
ATOM 1066 N N . ALA A 1 134 ? -15.273 5.785 16.880 1.00 88.31 134 ALA A N 1
ATOM 1067 C CA . ALA A 1 134 ? -15.242 4.341 17.104 1.00 88.31 134 ALA A CA 1
ATOM 1068 C C . ALA A 1 134 ? -16.569 3.799 17.659 1.00 88.31 134 ALA A C 1
ATOM 1070 O O . ALA A 1 134 ? -17.076 2.790 17.175 1.00 88.31 134 ALA A O 1
ATOM 1071 N N . ARG A 1 135 ? -17.167 4.499 18.630 1.00 89.38 135 ARG A N 1
ATOM 1072 C CA . ARG A 1 135 ? -18.452 4.134 19.240 1.00 89.38 135 ARG A CA 1
ATOM 1073 C C . ARG A 1 135 ? -19.590 4.147 18.216 1.00 89.38 135 ARG A C 1
ATOM 1075 O O . ARG A 1 135 ? -20.398 3.223 18.195 1.00 89.38 135 ARG A O 1
ATOM 1082 N N . LEU A 1 136 ? -19.656 5.181 17.372 1.00 90.38 136 LEU A N 1
ATOM 1083 C CA . LEU A 1 136 ? -20.664 5.287 16.314 1.00 90.38 136 LEU A CA 1
ATOM 1084 C C . LEU A 1 136 ? -20.511 4.163 15.282 1.00 90.38 136 LEU A C 1
ATOM 1086 O O . LEU A 1 136 ? -21.506 3.581 14.851 1.00 90.38 136 LEU A O 1
ATOM 1090 N N . PHE A 1 137 ? -19.274 3.850 14.894 1.00 93.31 137 PHE A N 1
ATOM 1091 C CA . PHE A 1 137 ? -18.990 2.750 13.976 1.00 93.31 137 PHE A CA 1
ATOM 1092 C C . PHE A 1 137 ? -19.391 1.403 14.580 1.00 93.31 137 PHE A C 1
ATOM 1094 O O . PHE A 1 137 ? -20.076 0.633 13.914 1.00 93.31 137 PHE A O 1
ATOM 1101 N N . ASP A 1 138 ? -19.013 1.131 15.831 1.00 92.62 138 ASP A N 1
ATOM 1102 C CA . ASP A 1 138 ? -19.332 -0.123 16.523 1.00 92.62 138 ASP A CA 1
ATOM 1103 C C . ASP A 1 138 ? -20.847 -0.366 16.583 1.00 92.62 138 ASP A C 1
ATOM 1105 O O . ASP A 1 138 ? -21.326 -1.459 16.286 1.00 92.62 138 ASP A O 1
ATOM 1109 N N . GLU A 1 139 ? -21.616 0.681 16.886 1.00 91.75 139 GLU A N 1
ATOM 1110 C CA . GLU A 1 139 ? -23.077 0.635 16.920 1.00 91.75 139 GLU A CA 1
ATOM 1111 C C . GLU A 1 139 ? -23.673 0.338 15.534 1.00 91.75 139 GLU A C 1
ATOM 1113 O O . GLU A 1 139 ? -24.364 -0.668 15.352 1.00 91.75 139 GLU A O 1
ATOM 1118 N N . VAL A 1 140 ? -23.363 1.174 14.539 1.00 94.12 140 VAL A N 1
ATOM 1119 C CA . VAL A 1 140 ? -24.000 1.115 13.213 1.00 94.12 140 VAL A CA 1
ATOM 1120 C C . VAL A 1 140 ? -23.555 -0.111 12.410 1.00 94.12 140 VAL A C 1
ATOM 1122 O O . VAL A 1 140 ? -24.369 -0.737 11.728 1.00 94.12 140 VAL A O 1
ATOM 1125 N N . LEU A 1 141 ? -22.272 -0.477 12.450 1.00 94.69 141 LEU A N 1
ATOM 1126 C CA . LEU A 1 141 ? -21.748 -1.594 11.657 1.00 94.69 141 LEU A CA 1
ATOM 1127 C C . LEU A 1 141 ? -22.244 -2.941 12.186 1.00 94.69 141 LEU A C 1
ATOM 1129 O O . LEU A 1 141 ? -22.638 -3.800 11.390 1.00 94.69 141 LEU A O 1
ATOM 1133 N N . ARG A 1 142 ? -22.334 -3.092 13.514 1.00 92.38 142 ARG A N 1
ATOM 1134 C CA . ARG A 1 142 ? -22.866 -4.301 14.154 1.00 92.38 142 ARG A CA 1
ATOM 1135 C C . ARG A 1 142 ? -24.321 -4.561 13.774 1.00 92.38 142 ARG A C 1
ATOM 1137 O O . ARG A 1 142 ? -24.675 -5.701 13.482 1.00 92.38 142 ARG A O 1
ATOM 1144 N N . GLU A 1 143 ? -25.155 -3.523 13.708 1.00 93.62 143 GLU A N 1
ATOM 1145 C CA . GLU A 1 143 ? -26.550 -3.639 13.249 1.00 93.62 143 GLU A CA 1
ATOM 1146 C C . GLU A 1 143 ? -26.681 -4.094 11.785 1.00 93.62 143 GLU A C 1
ATOM 1148 O O . GLU A 1 143 ? -27.742 -4.556 11.365 1.00 93.62 143 GLU A O 1
ATOM 1153 N N . ASN A 1 144 ? -25.604 -3.990 11.001 1.00 94.06 144 ASN A N 1
ATOM 1154 C CA . ASN A 1 144 ? -25.570 -4.319 9.577 1.00 94.06 144 ASN A CA 1
ATOM 1155 C C . ASN A 1 144 ? -24.714 -5.563 9.249 1.00 94.06 144 ASN A C 1
ATOM 1157 O O . ASN A 1 144 ? -24.413 -5.793 8.070 1.00 94.06 144 ASN A O 1
ATOM 1161 N N . ASP A 1 145 ? -24.340 -6.354 10.267 1.00 92.62 145 ASP A N 1
ATOM 1162 C CA . ASP A 1 145 ? -23.452 -7.531 10.175 1.00 92.62 145 ASP A CA 1
ATOM 1163 C C . ASP A 1 145 ? -22.149 -7.226 9.413 1.00 92.62 145 ASP A C 1
ATOM 1165 O O . ASP A 1 145 ? -21.726 -7.951 8.510 1.00 92.62 145 ASP A O 1
ATOM 1169 N N . ILE A 1 146 ? -21.548 -6.080 9.736 1.00 94.88 146 ILE A N 1
ATOM 1170 C CA . ILE A 1 146 ? -20.231 -5.664 9.252 1.00 94.88 146 ILE A CA 1
ATOM 1171 C C . ILE A 1 146 ? -19.287 -5.684 10.451 1.00 94.88 146 ILE A C 1
ATOM 1173 O O . ILE A 1 146 ? -19.591 -5.117 11.500 1.00 94.88 146 ILE A O 1
ATOM 1177 N N . ASN A 1 147 ? -18.153 -6.362 10.300 1.00 95.56 147 ASN A N 1
ATOM 1178 C CA . ASN A 1 147 ? -17.142 -6.449 11.346 1.00 95.56 147 ASN A CA 1
ATOM 1179 C C . ASN A 1 147 ? -16.393 -5.114 11.483 1.00 95.56 147 ASN A C 1
ATOM 1181 O O . ASN A 1 147 ? -16.134 -4.452 10.478 1.00 95.56 147 ASN A O 1
ATOM 1185 N N . LEU A 1 148 ? -16.028 -4.733 12.708 1.00 95.31 148 LEU A N 1
ATOM 1186 C CA . LEU A 1 148 ? -15.216 -3.550 12.988 1.00 95.31 148 LEU A CA 1
ATOM 1187 C C . LEU A 1 148 ? -13.912 -3.962 13.670 1.00 95.31 148 LEU A C 1
ATOM 1189 O O . LEU A 1 148 ? -13.925 -4.610 14.721 1.00 95.31 148 LEU A O 1
ATOM 1193 N N . VAL A 1 149 ? -12.800 -3.520 13.091 1.00 95.25 149 VAL A N 1
ATOM 1194 C CA . VAL A 1 149 ? -11.465 -3.599 13.684 1.00 95.25 149 VAL A CA 1
ATOM 1195 C C . VAL A 1 149 ? -10.959 -2.182 13.924 1.00 95.25 149 VAL A C 1
ATOM 1197 O O . VAL A 1 149 ? -10.928 -1.355 13.012 1.00 95.25 149 VAL A O 1
ATOM 1200 N N . ILE A 1 150 ? -10.567 -1.891 15.157 1.00 93.00 150 ILE A N 1
ATOM 1201 C CA . ILE A 1 150 ? -9.966 -0.619 15.548 1.00 93.00 150 ILE A CA 1
ATOM 1202 C C . ILE A 1 150 ? -8.464 -0.833 15.689 1.00 93.00 150 ILE A C 1
ATOM 1204 O O . ILE A 1 150 ? -8.029 -1.766 16.359 1.00 93.00 150 ILE A O 1
ATOM 1208 N N . ILE A 1 151 ? -7.678 0.047 15.080 1.00 92.00 151 ILE A N 1
ATOM 1209 C CA . ILE A 1 151 ? -6.218 0.032 15.147 1.00 92.00 151 ILE A CA 1
ATOM 1210 C C . ILE A 1 151 ? -5.749 1.332 15.791 1.00 92.00 151 ILE A C 1
ATOM 1212 O O . ILE A 1 151 ? -6.181 2.420 15.404 1.00 92.00 151 ILE A O 1
ATOM 1216 N N . THR A 1 152 ? -4.877 1.226 16.788 1.00 89.69 152 THR A N 1
ATOM 1217 C CA . THR A 1 152 ? -4.339 2.372 17.530 1.00 89.69 152 THR A CA 1
ATOM 1218 C C . THR A 1 152 ? -2.833 2.229 17.735 1.00 89.69 152 THR A C 1
ATOM 1220 O O . THR A 1 152 ? -2.374 1.110 17.950 1.00 89.69 152 THR A O 1
ATOM 1223 N N . PRO A 1 153 ? -2.041 3.317 17.690 1.00 88.44 153 PRO A N 1
ATOM 1224 C CA . PRO A 1 153 ? -0.606 3.256 17.968 1.00 88.44 153 PRO A CA 1
ATOM 1225 C C . PRO A 1 153 ? -0.278 3.156 19.469 1.00 88.44 153 PRO A C 1
ATOM 1227 O O . PRO A 1 153 ? 0.893 3.051 19.824 1.00 88.44 153 PRO A O 1
ATOM 1230 N N . GLU A 1 154 ? -1.271 3.240 20.358 1.00 85.25 154 GLU A N 1
ATOM 1231 C CA . GLU A 1 154 ? -1.079 3.169 21.815 1.00 85.25 154 GLU A CA 1
ATOM 1232 C C . GLU A 1 154 ? -1.120 1.722 22.315 1.00 85.25 154 GLU A C 1
ATOM 1234 O O . GLU A 1 154 ? -1.575 0.848 21.587 1.00 85.25 154 GLU A O 1
ATOM 1239 N N . SER A 1 155 ? -0.681 1.463 23.551 1.00 82.69 155 SER A N 1
ATOM 1240 C CA . SER A 1 155 ? -0.760 0.155 24.223 1.00 82.69 155 SER A CA 1
ATOM 1241 C C . SER A 1 155 ? -1.676 0.207 25.455 1.00 82.69 155 SER A C 1
ATOM 1243 O O . SER A 1 155 ? -2.076 1.281 25.899 1.00 82.69 155 SER A O 1
ATOM 1245 N N . GLU A 1 156 ? -1.990 -0.940 26.062 1.00 72.31 156 GLU A N 1
ATOM 1246 C CA . GLU A 1 156 ? -2.596 -0.965 27.405 1.00 72.31 156 GLU A CA 1
ATOM 1247 C C . GLU A 1 156 ? -1.697 -0.256 28.447 1.00 72.31 156 GLU A C 1
ATOM 1249 O O . GLU A 1 156 ? -0.468 -0.288 28.303 1.00 72.31 156 GLU A O 1
ATOM 1254 N N . PRO A 1 157 ? -2.262 0.373 29.504 1.00 65.19 157 PRO A N 1
ATOM 1255 C CA . PRO A 1 157 ? -3.679 0.419 29.906 1.00 65.19 157 PRO A CA 1
ATOM 1256 C C . PRO A 1 157 ? -4.484 1.566 29.278 1.00 65.19 157 PRO A C 1
ATOM 1258 O O . PRO A 1 157 ? -5.670 1.710 29.569 1.00 65.19 157 PRO A O 1
ATOM 1261 N N . ASP A 1 158 ? -3.878 2.387 28.420 1.00 66.56 158 ASP A N 1
ATOM 1262 C CA . ASP A 1 158 ? -4.529 3.599 27.911 1.00 66.56 158 ASP A CA 1
ATOM 1263 C C . ASP A 1 158 ? -5.833 3.278 27.149 1.00 66.56 158 ASP A C 1
ATOM 1265 O O . ASP A 1 158 ? -6.771 4.071 27.128 1.00 66.56 158 ASP A O 1
ATOM 1269 N N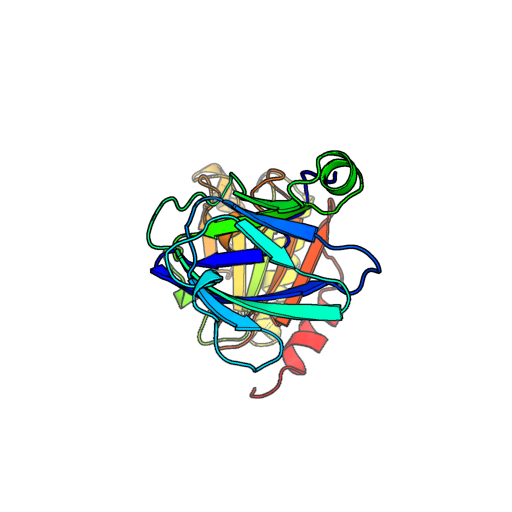 . GLN A 1 159 ? -5.952 2.062 26.616 1.00 71.44 159 GLN A N 1
ATOM 1270 C CA . GLN A 1 159 ? -7.032 1.612 25.743 1.00 71.44 159 GLN A CA 1
ATOM 1271 C C . GLN A 1 159 ? -8.337 1.147 26.413 1.00 71.44 159 GLN A C 1
ATOM 1273 O O . GLN A 1 159 ? -9.295 0.868 25.686 1.00 71.44 159 GLN A O 1
ATOM 1278 N N . GLU A 1 160 ? -8.427 1.064 27.749 1.00 73.44 160 GLU A N 1
ATOM 1279 C CA . GLU A 1 160 ? -9.562 0.427 28.462 1.00 73.44 160 GLU A CA 1
ATOM 1280 C C . GLU A 1 160 ? -10.944 0.884 27.962 1.00 73.44 160 GLU A C 1
ATOM 1282 O O . GLU A 1 160 ? -11.872 0.088 27.808 1.00 73.44 160 GLU A O 1
ATOM 1287 N N . ARG A 1 161 ? -11.079 2.178 27.656 1.00 77.38 161 ARG A N 1
ATOM 1288 C CA . ARG A 1 161 ? -12.332 2.772 27.179 1.00 77.38 161 ARG A CA 1
ATOM 1289 C C . ARG A 1 161 ? -12.752 2.248 25.799 1.00 77.38 161 ARG A C 1
ATOM 1291 O O . ARG A 1 161 ? -13.940 2.051 25.567 1.00 77.38 161 ARG A O 1
ATOM 1298 N N . VAL A 1 162 ? -11.801 2.045 24.888 1.00 80.25 162 VAL A N 1
ATOM 1299 C CA . VAL A 1 162 ? -12.048 1.539 23.524 1.00 80.25 162 VAL A CA 1
ATOM 1300 C C . VAL A 1 162 ? -12.199 0.018 23.535 1.00 80.25 162 VAL A C 1
ATOM 1302 O O . VAL A 1 162 ? -13.046 -0.509 22.820 1.00 80.25 162 VAL A O 1
ATOM 1305 N N . ALA A 1 163 ? -11.455 -0.677 24.398 1.00 77.50 163 ALA A N 1
ATOM 1306 C CA . ALA A 1 163 ? -11.551 -2.126 24.580 1.00 77.50 163 ALA A CA 1
ATOM 1307 C C . ALA A 1 163 ? -12.937 -2.594 25.074 1.00 77.50 163 ALA A C 1
ATOM 1309 O O . ALA A 1 163 ? -13.281 -3.764 24.935 1.00 77.50 163 ALA A O 1
ATOM 1310 N N . ALA A 1 164 ? -13.746 -1.689 25.635 1.00 80.38 164 ALA A N 1
ATOM 1311 C CA . ALA A 1 164 ? -15.125 -1.966 26.032 1.00 80.38 164 ALA A CA 1
ATOM 1312 C C . ALA A 1 164 ? -16.127 -2.020 24.856 1.00 80.38 164 ALA A C 1
ATOM 1314 O O . ALA A 1 164 ? -17.277 -2.415 25.063 1.00 80.38 164 ALA A O 1
ATOM 1315 N N . LEU A 1 165 ? -15.733 -1.598 23.647 1.00 80.88 165 LEU A N 1
ATOM 1316 C CA . LEU A 1 165 ? -16.562 -1.699 22.440 1.00 80.88 165 LEU A CA 1
ATOM 1317 C C . LEU A 1 165 ? -16.594 -3.147 21.922 1.00 80.88 165 LEU A C 1
ATOM 1319 O O . LEU A 1 165 ? -15.691 -3.932 22.199 1.00 80.88 165 LEU A O 1
ATOM 1323 N N . SER A 1 166 ? -17.630 -3.517 21.158 1.00 71.25 166 SER A N 1
ATOM 1324 C CA . SER A 1 166 ? -17.763 -4.896 20.646 1.00 71.25 166 SER A CA 1
ATOM 1325 C C . SER A 1 166 ? -16.784 -5.245 19.513 1.00 71.25 166 SER A C 1
ATOM 1327 O O . SER A 1 166 ? -16.672 -6.406 19.116 1.00 71.25 166 SER A O 1
ATOM 1329 N N . SER A 1 167 ? -16.076 -4.239 19.008 1.00 76.06 167 SER A N 1
ATOM 1330 C CA . SER A 1 167 ? -15.032 -4.315 17.993 1.00 76.06 167 SER A CA 1
ATOM 1331 C C . SER A 1 167 ? -13.779 -5.058 18.452 1.00 76.06 167 SER A C 1
ATOM 1333 O O . SER A 1 167 ? -13.412 -5.028 19.625 1.00 76.06 167 SER A O 1
ATOM 1335 N N . SER A 1 168 ? -13.043 -5.624 17.494 1.00 88.81 168 SER A N 1
ATOM 1336 C CA . SER A 1 168 ? -11.679 -6.096 17.760 1.00 88.81 168 SER A CA 1
ATOM 1337 C C . SER A 1 168 ? -10.723 -4.906 17.829 1.00 88.81 168 SER A C 1
ATOM 1339 O O . SER A 1 168 ? -10.751 -4.052 16.946 1.00 88.81 168 SER A O 1
ATOM 1341 N N . LEU A 1 169 ? -9.871 -4.852 18.852 1.00 90.31 169 LEU A N 1
ATOM 1342 C CA . LEU A 1 169 ? -8.872 -3.798 19.031 1.00 90.31 169 LEU A CA 1
ATOM 1343 C C . LEU A 1 169 ? -7.463 -4.344 18.789 1.00 90.31 169 LEU A C 1
ATOM 1345 O O . LEU A 1 169 ? -7.112 -5.410 19.293 1.00 90.31 169 LEU A O 1
ATOM 1349 N N . ILE A 1 170 ? -6.664 -3.596 18.033 1.00 91.25 170 ILE A N 1
ATOM 1350 C CA . ILE A 1 170 ? -5.273 -3.910 17.713 1.00 91.25 170 ILE A CA 1
ATOM 1351 C C . ILE A 1 170 ? -4.375 -2.753 18.156 1.00 91.25 170 ILE A C 1
ATOM 1353 O O . ILE A 1 170 ? -4.566 -1.603 17.753 1.00 91.25 170 ILE A O 1
ATOM 1357 N N . SER A 1 171 ? -3.364 -3.093 18.954 1.00 90.44 171 SER A N 1
ATOM 1358 C CA . SER A 1 171 ? -2.272 -2.209 19.365 1.00 90.44 171 SER A CA 1
ATOM 1359 C C . SER A 1 171 ? -1.147 -2.261 18.328 1.00 90.44 171 SER A C 1
ATOM 1361 O O . SER A 1 171 ? -0.361 -3.206 18.307 1.00 90.44 171 SER A O 1
ATOM 1363 N N . ASP A 1 172 ? -1.040 -1.242 17.485 1.00 91.12 172 ASP A N 1
ATOM 1364 C CA . ASP A 1 172 ? -0.076 -1.140 16.386 1.00 91.12 172 ASP A CA 1
ATOM 1365 C C . ASP A 1 172 ? 1.087 -0.190 16.708 1.00 91.12 172 ASP A C 1
ATOM 1367 O O . ASP A 1 172 ? 1.416 0.728 15.959 1.00 91.12 172 ASP A O 1
ATOM 1371 N N . THR A 1 173 ? 1.736 -0.409 17.851 1.00 89.19 173 THR A N 1
ATOM 1372 C CA . THR A 1 173 ? 2.851 0.427 18.340 1.00 89.19 173 THR A CA 1
ATOM 1373 C C . THR A 1 173 ? 4.073 0.407 17.416 1.00 89.19 173 THR A C 1
ATOM 1375 O O . THR A 1 173 ? 4.840 1.365 17.382 1.00 89.19 173 THR A O 1
ATOM 1378 N N . ALA A 1 174 ? 4.255 -0.678 16.658 1.00 88.81 174 ALA A N 1
ATOM 1379 C CA . ALA A 1 174 ? 5.310 -0.825 15.656 1.00 88.81 174 ALA A CA 1
ATOM 1380 C C . ALA A 1 174 ? 4.878 -0.370 14.247 1.00 88.81 174 ALA A C 1
ATOM 1382 O O . ALA A 1 174 ? 5.681 -0.427 13.315 1.00 88.81 174 ALA A O 1
ATOM 1383 N N . GLY A 1 175 ? 3.614 0.032 14.077 1.00 90.56 175 GLY A N 1
ATOM 1384 C CA . GLY A 1 175 ? 3.053 0.470 12.803 1.00 90.56 175 GLY A CA 1
ATOM 1385 C C . GLY A 1 175 ? 3.025 -0.613 11.714 1.00 90.56 175 GLY A C 1
ATOM 1386 O O . GLY A 1 175 ? 3.040 -0.284 10.528 1.00 90.56 175 GLY A O 1
ATOM 1387 N N . LYS A 1 176 ? 3.013 -1.901 12.087 1.00 92.75 176 LYS A N 1
ATOM 1388 C CA . LYS A 1 176 ? 2.921 -3.030 11.147 1.00 92.75 176 LYS A CA 1
ATOM 1389 C C . LYS A 1 176 ? 1.611 -2.982 10.367 1.00 92.75 176 LYS A C 1
ATOM 1391 O O . LYS A 1 176 ? 1.624 -3.119 9.146 1.00 92.75 176 LYS A O 1
ATOM 1396 N N . TRP A 1 177 ? 0.494 -2.747 11.053 1.00 93.44 177 TRP A N 1
ATOM 1397 C CA . TRP A 1 177 ? -0.812 -2.650 10.405 1.00 93.44 177 TRP A CA 1
ATOM 1398 C C . TRP A 1 177 ? -0.959 -1.365 9.598 1.00 93.44 177 TRP A C 1
ATOM 1400 O O . TRP A 1 177 ? -1.449 -1.402 8.471 1.00 93.44 177 TRP A O 1
ATOM 1410 N N . ALA A 1 178 ? -0.489 -0.234 10.122 1.00 91.69 178 ALA A N 1
ATOM 1411 C CA . ALA A 1 178 ? -0.433 1.006 9.363 1.00 91.69 178 ALA A CA 1
ATOM 1412 C C . ALA A 1 178 ? 0.395 0.827 8.079 1.00 91.69 178 ALA A C 1
ATOM 1414 O O . ALA A 1 178 ? -0.043 1.257 7.015 1.00 91.69 178 ALA A O 1
ATOM 1415 N N . GLY A 1 179 ? 1.534 0.129 8.137 1.00 92.56 179 GLY A N 1
ATOM 1416 C CA . GLY A 1 179 ? 2.346 -0.206 6.964 1.00 92.56 179 GLY A CA 1
ATOM 1417 C C . GLY A 1 179 ? 1.621 -1.123 5.985 1.00 92.56 179 GLY A C 1
ATOM 1418 O O . GLY A 1 179 ? 1.592 -0.828 4.792 1.00 92.56 179 GLY A O 1
ATOM 1419 N N . TRP A 1 180 ? 0.959 -2.172 6.483 1.00 93.25 180 TRP A N 1
ATOM 1420 C CA . TRP A 1 180 ? 0.153 -3.099 5.675 1.00 93.25 180 TRP A CA 1
ATOM 1421 C C . TRP A 1 180 ? -0.923 -2.393 4.839 1.00 93.25 180 TRP A C 1
ATOM 1423 O O . TRP A 1 180 ? -1.219 -2.802 3.719 1.00 93.25 180 TRP A O 1
ATOM 1433 N N . PHE A 1 181 ? -1.481 -1.297 5.358 1.00 91.81 181 PHE A N 1
ATOM 1434 C CA . PHE A 1 181 ? -2.460 -0.469 4.650 1.00 91.81 181 PHE A CA 1
ATOM 1435 C C . PHE A 1 181 ? -1.854 0.753 3.924 1.00 91.81 181 PHE A C 1
ATOM 1437 O O . PHE A 1 181 ? -2.596 1.536 3.318 1.00 91.81 181 PHE A O 1
ATOM 1444 N N . GLY A 1 182 ? -0.524 0.908 3.936 1.00 89.75 182 GLY A N 1
ATOM 1445 C CA . GLY A 1 182 ? 0.208 1.982 3.253 1.00 89.75 182 GLY A CA 1
ATOM 1446 C C . GLY A 1 182 ? 0.102 3.356 3.925 1.00 89.75 182 GLY A C 1
ATOM 1447 O O . GLY A 1 182 ? 0.085 4.373 3.237 1.00 89.75 182 GLY A O 1
ATOM 1448 N N . MET A 1 183 ? -0.037 3.391 5.253 1.00 86.56 183 MET A N 1
ATOM 1449 C CA . MET A 1 183 ? -0.333 4.594 6.049 1.00 86.56 183 MET A CA 1
ATOM 1450 C C . MET A 1 183 ? 0.736 4.969 7.091 1.00 86.56 183 MET A C 1
ATOM 1452 O O . MET A 1 183 ? 0.614 5.993 7.758 1.00 86.56 183 MET A O 1
ATOM 1456 N N . ALA A 1 184 ? 1.745 4.129 7.292 1.00 79.12 184 ALA A N 1
ATOM 1457 C CA . ALA A 1 184 ? 2.665 4.221 8.427 1.00 79.12 184 ALA A CA 1
ATOM 1458 C C . ALA A 1 184 ? 3.694 5.366 8.360 1.00 79.12 184 ALA A C 1
ATOM 1460 O O . ALA A 1 184 ? 3.988 6.014 9.363 1.00 79.12 184 ALA A O 1
ATOM 1461 N N . HIS A 1 185 ? 4.235 5.634 7.177 1.00 71.44 185 HIS A N 1
ATOM 1462 C CA . HIS A 1 185 ? 5.394 6.505 6.931 1.00 71.44 185 HIS A CA 1
ATOM 1463 C C . HIS A 1 185 ? 5.156 7.997 7.230 1.00 71.44 185 HIS A C 1
ATOM 1465 O O . HIS A 1 185 ? 6.108 8.774 7.291 1.00 71.44 185 HIS A O 1
ATOM 1471 N N . THR A 1 186 ? 3.905 8.414 7.442 1.00 71.12 186 THR A N 1
ATOM 1472 C CA . THR A 1 186 ? 3.525 9.796 7.804 1.00 71.12 186 THR A CA 1
ATOM 1473 C C . THR A 1 186 ? 3.239 9.996 9.289 1.00 71.12 186 THR A C 1
ATOM 1475 O O . THR A 1 186 ? 2.833 11.086 9.696 1.00 71.12 186 THR A O 1
ATOM 1478 N N . GLY A 1 187 ? 3.425 8.954 10.101 1.00 72.31 187 GLY A N 1
ATOM 1479 C CA . GLY A 1 187 ? 2.957 8.911 11.483 1.00 72.31 187 GLY A CA 1
ATOM 1480 C C . GLY A 1 187 ? 1.454 8.610 11.591 1.00 72.31 187 GLY A C 1
ATOM 1481 O O . GLY A 1 187 ? 0.791 8.375 10.577 1.00 72.31 187 GLY A O 1
ATOM 1482 N N . PRO A 1 188 ? 0.897 8.595 12.817 1.00 69.81 188 PRO A N 1
ATOM 1483 C CA . PRO A 1 188 ? -0.497 8.225 13.046 1.00 69.81 188 PRO A CA 1
ATOM 1484 C C . PRO A 1 188 ? -1.471 9.154 12.314 1.00 69.81 188 PRO A C 1
ATOM 1486 O O . PRO A 1 188 ? -1.484 10.364 12.537 1.00 69.81 188 PRO A O 1
ATOM 1489 N N . THR A 1 189 ? -2.325 8.578 11.471 1.00 75.75 189 THR A N 1
ATOM 1490 C CA . THR A 1 189 ? -3.364 9.299 10.723 1.00 75.75 189 THR A CA 1
ATOM 1491 C C . THR A 1 189 ? -4.728 8.655 10.935 1.00 75.75 189 THR A C 1
ATOM 1493 O O . THR A 1 189 ? -4.827 7.483 11.306 1.00 75.75 189 THR A O 1
ATOM 1496 N N . HIS A 1 190 ? -5.802 9.417 10.703 1.00 82.56 190 HIS A N 1
ATOM 1497 C CA . HIS A 1 190 ? -7.129 8.824 10.630 1.00 82.56 190 HIS A CA 1
ATOM 1498 C C . HIS A 1 190 ? -7.274 8.122 9.282 1.00 82.56 190 HIS A C 1
ATOM 1500 O O . HIS A 1 190 ? -7.122 8.722 8.214 1.00 82.56 190 HIS A O 1
ATOM 1506 N N . GLY A 1 191 ? -7.585 6.836 9.342 1.00 88.31 191 GLY A N 1
ATOM 1507 C CA . GLY A 1 191 ? -7.879 6.028 8.174 1.00 88.31 191 GLY A CA 1
ATOM 1508 C C . GLY A 1 191 ? -9.112 5.191 8.409 1.00 88.31 191 GLY A C 1
ATOM 1509 O O . GLY A 1 191 ? -9.327 4.671 9.501 1.00 88.31 191 GLY A O 1
ATOM 1510 N N . THR A 1 192 ? -9.908 5.038 7.366 1.00 93.25 192 THR A N 1
ATOM 1511 C CA . THR A 1 192 ? -10.998 4.074 7.325 1.00 93.25 192 THR A CA 1
ATOM 1512 C C . THR A 1 192 ? -10.831 3.242 6.074 1.00 93.25 192 THR A C 1
ATOM 1514 O O . THR A 1 192 ? -10.759 3.784 4.971 1.00 93.25 192 THR A O 1
ATOM 1517 N N . VAL A 1 193 ? -10.768 1.929 6.246 1.00 94.75 193 VAL A N 1
ATOM 1518 C CA . VAL A 1 193 ? -10.580 0.964 5.167 1.00 94.75 193 VAL A CA 1
ATOM 1519 C C . VAL A 1 193 ? -11.759 0.005 5.182 1.00 94.75 193 VAL A C 1
ATOM 1521 O O . VAL A 1 193 ? -12.114 -0.530 6.228 1.00 94.75 193 VAL A O 1
ATOM 1524 N N . LEU A 1 194 ? -12.385 -0.190 4.028 1.00 96.12 194 LEU A N 1
ATOM 1525 C CA . LEU A 1 194 ? -13.404 -1.207 3.819 1.00 96.12 194 LEU A CA 1
ATOM 1526 C C . LEU A 1 194 ? -12.762 -2.395 3.110 1.00 96.12 194 LEU A C 1
ATOM 1528 O O . LEU A 1 194 ? -12.122 -2.228 2.068 1.00 96.12 194 LEU A O 1
ATOM 1532 N N . LEU A 1 195 ? -12.990 -3.571 3.677 1.00 95.81 195 LEU A N 1
ATOM 1533 C CA . LEU A 1 195 ? -12.501 -4.853 3.206 1.00 95.81 195 LEU A CA 1
ATOM 1534 C C . LEU A 1 195 ? -13.671 -5.758 2.838 1.00 95.81 195 LEU A C 1
ATOM 1536 O O . LEU A 1 195 ? -14.718 -5.742 3.500 1.00 95.81 195 LEU A O 1
ATOM 1540 N N . ASP A 1 196 ? -13.488 -6.562 1.800 1.00 95.25 196 ASP A N 1
ATOM 1541 C CA . ASP A 1 196 ? -14.399 -7.664 1.503 1.00 95.25 196 ASP A CA 1
ATOM 1542 C C . ASP A 1 196 ? -14.163 -8.869 2.441 1.00 95.25 196 ASP A C 1
ATOM 1544 O O . ASP A 1 196 ? -13.495 -8.770 3.470 1.00 95.25 196 ASP A O 1
ATOM 1548 N N . THR A 1 197 ? -14.752 -10.023 2.124 1.00 93.62 197 THR A N 1
ATOM 1549 C CA . THR A 1 197 ? -14.609 -11.235 2.945 1.00 93.62 197 THR A CA 1
ATOM 1550 C C . THR A 1 197 ? -13.257 -11.935 2.800 1.00 93.62 197 THR A C 1
ATOM 1552 O O . THR A 1 197 ? -12.942 -12.778 3.640 1.00 93.62 197 THR A O 1
ATOM 1555 N N . THR A 1 198 ? -12.469 -11.652 1.759 1.00 92.81 198 THR A N 1
ATOM 1556 C CA . THR A 1 198 ? -11.116 -12.219 1.602 1.00 92.81 198 THR A CA 1
ATOM 1557 C C . THR A 1 198 ? -10.058 -11.353 2.287 1.00 92.81 198 THR A C 1
ATOM 1559 O O . THR A 1 198 ? -8.930 -11.809 2.462 1.00 92.81 198 THR A O 1
ATOM 1562 N N . GLY A 1 199 ? -10.436 -10.150 2.734 1.00 91.50 199 GLY A N 1
ATOM 1563 C CA . GLY A 1 199 ? -9.540 -9.168 3.340 1.00 91.50 199 GLY A CA 1
ATOM 1564 C C . GLY A 1 199 ? -8.916 -8.220 2.317 1.00 91.50 199 GLY A C 1
ATOM 1565 O O . GLY A 1 199 ? -7.980 -7.497 2.661 1.00 91.50 199 GLY A O 1
ATOM 1566 N N . GLU A 1 200 ? -9.408 -8.206 1.074 1.00 91.56 200 GLU A N 1
ATOM 1567 C CA . GLU A 1 200 ? -8.946 -7.266 0.057 1.00 91.56 200 GLU A CA 1
ATOM 1568 C C . GLU A 1 200 ? -9.527 -5.869 0.289 1.00 91.56 200 GLU A C 1
ATOM 1570 O O . GLU A 1 200 ? -10.700 -5.693 0.631 1.00 91.56 200 GLU A O 1
ATOM 1575 N N . VAL A 1 201 ? -8.693 -4.848 0.077 1.00 93.00 201 VAL A N 1
ATOM 1576 C CA . VAL A 1 201 ? -9.098 -3.445 0.185 1.00 93.00 201 VAL A CA 1
ATOM 1577 C C . VAL A 1 201 ? -9.957 -3.063 -1.010 1.00 93.00 201 VAL A C 1
ATOM 1579 O O . VAL A 1 201 ? -9.464 -2.899 -2.121 1.00 93.00 201 VAL A O 1
ATOM 1582 N N . VAL A 1 202 ? -11.244 -2.836 -0.763 1.00 94.81 202 VAL A N 1
ATOM 1583 C CA . VAL A 1 202 ? -12.203 -2.404 -1.795 1.00 94.81 202 VAL A CA 1
ATOM 1584 C C . VAL A 1 202 ? -12.440 -0.896 -1.775 1.00 94.81 202 VAL A C 1
ATOM 1586 O O . VAL A 1 202 ? -12.882 -0.311 -2.766 1.00 94.81 202 VAL A O 1
ATOM 1589 N N . TRP A 1 203 ? -12.157 -0.241 -0.647 1.00 94.44 203 TRP A N 1
ATOM 1590 C CA . TRP A 1 203 ? -12.222 1.211 -0.516 1.00 94.44 203 TRP A CA 1
ATOM 1591 C C . TRP A 1 203 ? -11.415 1.690 0.694 1.00 94.44 203 TRP A C 1
ATOM 1593 O O . TRP A 1 203 ? -11.343 1.001 1.708 1.00 94.44 203 TRP A O 1
ATOM 1603 N N . ARG A 1 204 ? -10.848 2.897 0.618 1.00 92.25 204 ARG A N 1
ATOM 1604 C CA . ARG A 1 204 ? -10.199 3.555 1.758 1.00 92.25 204 ARG A CA 1
ATOM 1605 C C . ARG A 1 204 ? -10.386 5.068 1.731 1.00 92.25 204 ARG A C 1
ATOM 1607 O O . ARG A 1 204 ? -10.538 5.661 0.663 1.00 92.25 204 ARG A O 1
ATOM 1614 N N . SER A 1 205 ? -10.308 5.677 2.906 1.00 89.75 205 SER A N 1
ATOM 1615 C CA . SER A 1 205 ? -10.205 7.120 3.114 1.00 89.75 205 SER A CA 1
ATOM 1616 C C . SER A 1 205 ? -9.144 7.391 4.169 1.00 89.75 205 SER A C 1
ATOM 1618 O O . SER A 1 205 ? -9.248 6.882 5.280 1.00 89.75 205 SER A O 1
ATOM 1620 N N . THR A 1 206 ? -8.158 8.214 3.835 1.00 85.06 206 THR A N 1
ATOM 1621 C CA . THR A 1 206 ? -7.087 8.655 4.738 1.00 85.06 206 THR A CA 1
ATOM 1622 C C . THR A 1 206 ? -7.094 10.175 4.787 1.00 85.06 206 THR A C 1
ATOM 1624 O O . THR A 1 206 ? -6.976 10.823 3.744 1.00 85.06 206 THR A O 1
ATOM 1627 N N . ALA A 1 207 ? -7.270 10.753 5.972 1.00 79.69 207 ALA A N 1
ATOM 1628 C CA . ALA A 1 207 ? -7.364 12.199 6.146 1.00 79.69 207 ALA A CA 1
ATOM 1629 C C . ALA A 1 207 ? -6.862 12.626 7.536 1.00 79.69 207 ALA A C 1
ATOM 1631 O O . ALA A 1 207 ? -6.757 11.798 8.441 1.00 79.69 207 ALA A O 1
ATOM 1632 N N . PRO A 1 208 ? -6.576 13.926 7.746 1.00 78.25 208 PRO A N 1
ATOM 1633 C CA . PRO A 1 208 ? -6.283 14.444 9.081 1.00 78.25 208 PRO A CA 1
ATOM 1634 C C . PRO A 1 208 ? -7.451 14.277 10.059 1.00 78.25 208 PRO A C 1
ATOM 1636 O O . PRO A 1 208 ? -7.216 14.149 11.254 1.00 78.25 208 PRO A O 1
ATOM 1639 N N . GLU A 1 209 ? -8.688 14.240 9.556 1.00 81.69 209 GLU A N 1
ATOM 1640 C CA . GLU A 1 209 ? -9.916 14.093 10.344 1.00 81.69 209 GLU A CA 1
ATOM 1641 C C . GLU A 1 209 ? -10.574 12.716 10.128 1.00 81.69 209 GLU A C 1
ATOM 1643 O O . GLU A 1 209 ? -10.446 12.146 9.038 1.00 81.69 209 GLU A O 1
ATOM 1648 N N . PRO A 1 210 ? -11.320 12.187 11.118 1.00 82.38 210 PRO A N 1
ATOM 1649 C CA . PRO A 1 210 ? -12.060 10.935 10.978 1.00 82.38 210 PRO A CA 1
ATOM 1650 C C . PRO A 1 210 ? -13.123 10.965 9.869 1.00 82.38 210 PRO A C 1
ATOM 1652 O O . PRO A 1 210 ? -13.763 11.987 9.610 1.00 82.38 210 PRO A O 1
ATOM 1655 N N . TYR A 1 211 ? -13.370 9.815 9.240 1.00 88.81 211 TYR A N 1
ATOM 1656 C CA . TYR A 1 211 ? -14.418 9.669 8.232 1.00 88.81 211 TYR A CA 1
ATOM 1657 C C . TYR A 1 211 ? -15.799 9.493 8.883 1.00 88.81 211 TYR A C 1
ATOM 1659 O O . TYR A 1 211 ? -16.122 8.439 9.413 1.00 88.81 211 TYR A O 1
ATOM 1667 N N . MET A 1 212 ? -16.659 10.509 8.800 1.00 88.25 212 MET A N 1
ATOM 1668 C CA . MET A 1 212 ? -17.920 10.520 9.561 1.00 88.25 212 MET A CA 1
ATOM 1669 C C . MET A 1 212 ? -19.158 9.991 8.809 1.00 88.25 212 MET A C 1
ATOM 1671 O O . MET A 1 212 ? -20.213 9.829 9.421 1.00 88.25 212 MET A O 1
ATOM 1675 N N . ASP A 1 213 ? -19.080 9.711 7.502 1.00 91.75 213 ASP A N 1
ATOM 1676 C CA . ASP A 1 213 ? -20.236 9.265 6.696 1.00 91.75 213 ASP A CA 1
ATOM 1677 C C . ASP A 1 213 ? -20.442 7.737 6.770 1.00 91.75 213 ASP A C 1
ATOM 1679 O O . ASP A 1 213 ? -20.289 6.988 5.800 1.00 91.75 213 ASP A O 1
ATOM 1683 N N . VAL A 1 214 ? -20.792 7.258 7.967 1.00 91.00 214 VAL A N 1
ATOM 1684 C CA . VAL A 1 214 ? -20.955 5.822 8.267 1.00 91.00 214 VAL A CA 1
ATOM 1685 C C . VAL A 1 214 ? -22.040 5.176 7.408 1.00 91.00 214 VAL A C 1
ATOM 1687 O O . VAL A 1 214 ? -21.922 4.020 7.007 1.00 91.00 214 VAL A O 1
ATOM 1690 N N . GLN A 1 215 ? -23.096 5.918 7.065 1.00 92.56 215 GLN A N 1
ATOM 1691 C CA . GLN A 1 215 ? -24.190 5.377 6.264 1.00 92.56 215 GLN A CA 1
ATOM 1692 C C . GLN A 1 215 ? -23.746 5.073 4.830 1.00 92.56 215 GLN A C 1
ATOM 1694 O O . GLN A 1 215 ? -24.134 4.048 4.264 1.00 92.56 215 GLN A O 1
ATOM 1699 N N . ASN A 1 216 ? -22.917 5.933 4.239 1.00 93.81 216 ASN A N 1
ATOM 1700 C CA . ASN A 1 216 ? -22.307 5.677 2.939 1.00 93.81 216 ASN A CA 1
ATOM 1701 C C . ASN A 1 216 ? -21.372 4.468 2.994 1.00 93.81 216 ASN A C 1
ATOM 1703 O O . ASN A 1 216 ? -21.430 3.619 2.105 1.00 93.81 216 ASN A O 1
ATOM 1707 N N . LEU A 1 217 ? -20.600 4.323 4.074 1.00 93.50 217 LEU A N 1
ATOM 1708 C CA . LEU A 1 217 ? -19.762 3.144 4.293 1.00 93.50 217 LEU A CA 1
ATOM 1709 C C . LEU A 1 217 ? -20.587 1.850 4.357 1.00 93.50 217 LEU A C 1
ATOM 1711 O O . LEU A 1 217 ? -20.271 0.887 3.659 1.00 93.50 217 LEU A O 1
ATOM 1715 N N . VAL A 1 218 ? -21.695 1.847 5.105 1.00 95.12 218 VAL A N 1
ATOM 1716 C CA . VAL A 1 218 ? -22.646 0.721 5.150 1.00 95.12 218 VAL A CA 1
ATOM 1717 C C . VAL A 1 218 ? -23.226 0.435 3.767 1.00 95.12 218 VAL A C 1
ATOM 1719 O O . VAL A 1 218 ? -23.316 -0.723 3.358 1.00 95.12 218 VAL A O 1
ATOM 1722 N N . ASN A 1 219 ? -23.610 1.475 3.025 1.00 94.88 219 ASN A N 1
ATOM 1723 C CA . ASN A 1 219 ? -24.145 1.313 1.676 1.00 94.88 219 ASN A CA 1
ATOM 1724 C C . ASN A 1 219 ? -23.099 0.699 0.736 1.00 94.88 219 ASN A C 1
ATOM 1726 O O . ASN A 1 219 ? -23.440 -0.184 -0.045 1.00 94.88 219 ASN A O 1
ATOM 1730 N N . ARG A 1 220 ? -21.828 1.104 0.825 1.00 95.00 220 ARG A N 1
ATOM 1731 C CA . ARG A 1 220 ? -20.728 0.489 0.064 1.00 95.00 220 ARG A CA 1
ATOM 1732 C C . ARG A 1 220 ? -20.558 -0.978 0.433 1.00 95.00 220 ARG A C 1
ATOM 1734 O O . ARG A 1 220 ? -20.593 -1.821 -0.455 1.00 95.00 220 ARG A O 1
ATOM 1741 N N . ALA A 1 221 ? -20.469 -1.277 1.727 1.00 93.88 221 ALA A N 1
ATOM 1742 C CA . ALA A 1 221 ? -20.312 -2.634 2.244 1.00 93.88 221 ALA A CA 1
ATOM 1743 C C . ALA A 1 221 ? -21.446 -3.576 1.798 1.00 93.88 221 ALA A C 1
ATOM 1745 O O . ALA A 1 221 ? -21.203 -4.723 1.435 1.00 93.88 221 ALA A O 1
ATOM 1746 N N . LYS A 1 222 ? -22.694 -3.091 1.770 1.00 91.19 222 LYS A N 1
ATOM 1747 C CA . LYS A 1 222 ? -23.857 -3.865 1.301 1.00 91.19 222 LYS A CA 1
ATOM 1748 C C . LYS A 1 222 ? -23.868 -4.133 -0.204 1.00 91.19 222 LYS A C 1
ATOM 1750 O O . LYS A 1 222 ? -24.538 -5.067 -0.623 1.00 91.19 222 LYS A O 1
ATOM 1755 N N . ASN A 1 223 ? -23.163 -3.325 -0.990 1.00 91.12 223 ASN A N 1
ATOM 1756 C CA . ASN A 1 223 ? -23.110 -3.442 -2.446 1.00 91.12 223 ASN A CA 1
ATOM 1757 C C . ASN A 1 223 ? -21.837 -4.148 -2.945 1.00 91.12 223 ASN A C 1
ATOM 1759 O O . ASN A 1 223 ? -21.573 -4.133 -4.147 1.00 91.12 223 ASN A O 1
ATOM 1763 N N . LEU A 1 224 ? -21.040 -4.747 -2.052 1.00 87.75 224 LEU A N 1
ATOM 1764 C CA . LEU A 1 224 ? -19.884 -5.538 -2.464 1.00 87.75 224 LEU A CA 1
ATOM 1765 C C . LEU A 1 224 ? -20.333 -6.826 -3.177 1.00 87.75 224 LEU A C 1
ATOM 1767 O O . LEU A 1 224 ? -21.297 -7.465 -2.744 1.00 87.75 224 LEU A O 1
ATOM 1771 N N . PRO A 1 225 ? -19.661 -7.216 -4.272 1.00 71.31 225 PRO A N 1
ATOM 1772 C CA . PRO A 1 225 ? -19.979 -8.450 -4.975 1.00 71.31 225 PRO A CA 1
ATOM 1773 C C . PRO A 1 225 ? -19.682 -9.672 -4.094 1.00 71.31 225 PRO A C 1
ATOM 1775 O O . PRO A 1 225 ? -18.632 -9.741 -3.465 1.00 71.31 225 PRO A O 1
ATOM 1778 N N . GLY A 1 226 ? -20.592 -10.652 -4.076 1.00 62.12 226 GLY A N 1
ATOM 1779 C CA . GLY A 1 226 ? -20.376 -11.937 -3.393 1.00 62.12 226 GLY A CA 1
ATOM 1780 C C . GLY A 1 226 ? -20.807 -12.012 -1.923 1.00 62.12 226 GLY A C 1
ATOM 1781 O O . GLY A 1 226 ? -20.376 -12.936 -1.236 1.00 62.12 226 GLY A O 1
ATOM 1782 N N . ARG A 1 227 ? -21.645 -11.081 -1.451 1.00 54.19 227 ARG A N 1
ATOM 1783 C CA . ARG A 1 227 ? -22.336 -11.190 -0.155 1.00 54.19 227 ARG A CA 1
ATOM 1784 C C . ARG A 1 227 ? -23.548 -12.122 -0.217 1.00 54.19 227 ARG A C 1
ATOM 1786 O O . ARG A 1 227 ? -24.231 -12.132 -1.268 1.00 54.19 227 ARG A O 1
#

Sequence (227 aa):
MDMARIDEVVRLGDIEIWEVHNRGGQPHPFHLHPVQFQILDRNGQPSTSADLGWKDTVLVPPGDLVRIIMAFDRYADPQVPYMYHCHILEHEDNGMMGQFLVVEEPEQLSLITGKTTVVTFITGVQCGHCYEHARLFDEVLRENDINLVIITPESEPDQERVAALSSSLISDTAGKWAGWFGMAHTGPTHGTVLLDTTGEVVWRSTAPEPYMDVQNLVNRAKNLPGR